Protein AF-0000000073371219 (afdb_homodimer)

Secondary structure (DSSP, 8-state):
--HHHHTGGGGHHHHHHHHHHHHHHHHHHHHHHTT----GGGHHHHHHHHHHSEEEHHHHHHHHT--HHHHHHHHHHHHHTTSEEEEE-SS-TTPEEEEE-HHHHHHHHHHHHHHHHHHHHHHHHH-SSS-HHHHHHHHHHHHHHS-HHHHHHHHHHHH--/--HHHHTGGGGHHHHHHHHHHHHHHHHHHHHHHTT----GGGHHHHHHHHHHSEEEHHHHHHHHT--HHHHHHHHHHHHHTTSEEEEE-SS-TTPEEEEE-HHHHHHHHHHHHHHHHHHHHHHHHH-SSS-HHHHHHHHHHHHHHS-HHHHHHHHHHHH--

Foldseek 3Di:
DDPLVVVPPVNVVVVVVVVVVVLQVVLQVLCVVLVHRDGPVLCLQLVVCVVVFKDWLVRSCVSSVHDSVSSVVSVVVCVVVVQKDWDADPVHRVTIMMGGDPNVVVSCVSCVVVVVVVVVVVQVVQPDPHRNVVVVVVVVVVCVVPNPVRVVVVVVVVVVD/DDPLVVVPPVNVVVVVVVVVVVLQVVLQVLCVVLVHRDGPVLCLQLVVCVVVFKDWLVRSCVSSVHDSVSSVVSVVVCVVVVQKDWDADPVHRVTIMMGGDPNVVVSCVSCVVVVVVVVVVVQVVQPDPRRNVVVVVVVVVVCVVPNPVRVVVVVVVVVVD

pLDDT: mean 96.27, std 4.39, range [74.5, 98.81]

Nearest PDB structures (foldseek):
  7el3-assembly1_B  TM=8.500E-01  e=3.605E-07  Acinetobacter baumannii
  6pco-assembly2_C  TM=7.239E-01  e=5.245E-07  Bordetella bronchiseptica
  7kfq-assembly1_A  TM=6.453E-01  e=2.808E-07  Variovorax paradoxus
  2nnn-assembly3_F  TM=7.352E-01  e=9.879E-06  Pseudomonas aeruginosa
  4zzl-assembly1_B  TM=7.101E-01  e=9.879E-06  Pseudomonas aeruginosa

Radius of gyration: 21.5 Å; Cα contacts (8 Å, |Δi|>4): 414; chains: 2; bounding box: 55×60×48 Å

Structure (mmCIF, N/CA/C/O backbone):
data_AF-0000000073371219-model_v1
#
loop_
_entity.id
_entity.type
_entity.pdbx_description
1 polymer 'Transcriptional regulator, MarR family'
#
loop_
_atom_site.group_PDB
_atom_site.id
_atom_site.type_symbol
_atom_site.label_atom_id
_atom_site.label_alt_id
_atom_site.label_comp_id
_atom_site.label_asym_id
_atom_site.label_entity_id
_atom_site.label_seq_id
_atom_site.pdbx_PDB_ins_code
_atom_site.Cartn_x
_atom_site.Cartn_y
_atom_site.Cartn_z
_atom_site.occupancy
_atom_site.B_iso_or_equiv
_atom_site.auth_seq_id
_atom_site.auth_comp_id
_atom_site.auth_asym_id
_atom_site.auth_atom_id
_atom_site.pdbx_PDB_model_num
ATOM 1 N N . MET A 1 1 ? 17.375 7.191 9.938 1 78.69 1 MET A N 1
ATOM 2 C CA . MET A 1 1 ? 15.93 7.047 9.727 1 78.69 1 MET A CA 1
ATOM 3 C C . MET A 1 1 ? 15.352 8.281 9.055 1 78.69 1 MET A C 1
ATOM 5 O O . MET A 1 1 ? 15.758 9.406 9.352 1 78.69 1 MET A O 1
ATOM 9 N N . ASN A 1 2 ? 14.547 8.039 8.102 1 89.94 2 ASN A N 1
ATOM 10 C CA . ASN A 1 2 ? 13.992 9.18 7.379 1 89.94 2 ASN A CA 1
ATOM 11 C C . ASN A 1 2 ? 12.742 9.719 8.078 1 89.94 2 ASN A C 1
ATOM 13 O O . ASN A 1 2 ? 12.297 9.164 9.078 1 89.94 2 ASN A O 1
ATOM 17 N N . ILE A 1 3 ? 12.258 10.82 7.68 1 93.62 3 ILE A N 1
ATOM 18 C CA . ILE A 1 3 ? 11.195 11.555 8.344 1 93.62 3 ILE A CA 1
ATOM 19 C C . ILE A 1 3 ? 9.945 10.68 8.438 1 93.62 3 ILE A C 1
ATOM 21 O O . ILE A 1 3 ? 9.219 10.734 9.43 1 93.62 3 ILE A O 1
ATOM 25 N N . ILE A 1 4 ? 9.648 9.922 7.453 1 95.31 4 ILE A N 1
ATOM 26 C CA . ILE A 1 4 ? 8.461 9.078 7.422 1 95.31 4 ILE A CA 1
ATOM 27 C C . ILE A 1 4 ? 8.594 7.957 8.453 1 95.31 4 ILE A C 1
ATOM 29 O O . ILE A 1 4 ? 7.645 7.66 9.18 1 95.31 4 ILE A O 1
ATOM 33 N N . ASP A 1 5 ? 9.75 7.402 8.539 1 93.62 5 ASP A N 1
ATOM 34 C CA . ASP A 1 5 ? 9.984 6.363 9.539 1 93.62 5 ASP A CA 1
ATOM 35 C C . ASP A 1 5 ? 9.891 6.93 10.953 1 93.62 5 ASP A C 1
ATOM 37 O O . ASP A 1 5 ? 9.43 6.25 11.875 1 93.62 5 ASP A O 1
ATOM 41 N N . GLU A 1 6 ? 10.227 8.18 11.102 1 94 6 GLU A N 1
ATOM 42 C CA . GLU A 1 6 ? 10.25 8.812 12.414 1 94 6 GLU A CA 1
ATOM 43 C C . GLU A 1 6 ? 8.875 9.328 12.805 1 94 6 GLU A C 1
ATOM 45 O O . GLU A 1 6 ? 8.617 9.617 13.977 1 94 6 GLU A O 1
ATOM 50 N N . SER A 1 7 ? 7.996 9.5 11.859 1 93.81 7 SER A N 1
ATOM 51 C CA . SER A 1 7 ? 6.691 10.109 12.086 1 93.81 7 SER A CA 1
ATOM 52 C C . SER A 1 7 ? 5.762 9.164 12.836 1 93.81 7 SER A C 1
ATOM 54 O O . SER A 1 7 ? 4.695 9.57 13.297 1 93.81 7 SER A O 1
ATOM 56 N N . GLY A 1 8 ? 6.184 7.883 12.898 1 95 8 GLY A N 1
ATOM 57 C CA . GLY A 1 8 ? 5.398 6.91 13.641 1 95 8 GLY A CA 1
ATOM 58 C C . GLY A 1 8 ? 4.062 6.602 13 1 95 8 GLY A C 1
ATOM 59 O O . GLY A 1 8 ? 3.98 6.414 11.781 1 95 8 GLY A O 1
ATOM 60 N N . ILE A 1 9 ? 3.008 6.527 13.836 1 98.19 9 ILE A N 1
ATOM 61 C CA . ILE A 1 9 ? 1.715 5.984 13.438 1 98.19 9 ILE A CA 1
ATOM 62 C C . ILE A 1 9 ? 1.062 6.906 12.414 1 98.19 9 ILE A C 1
ATOM 64 O O . ILE A 1 9 ? 0.233 6.465 11.609 1 98.19 9 ILE A O 1
ATOM 68 N N . LEU A 1 10 ? 1.473 8.18 12.406 1 97.44 10 LEU A N 1
ATOM 69 C CA . LEU A 1 10 ? 0.861 9.156 11.508 1 97.44 10 LEU A CA 1
ATOM 70 C C . LEU A 1 10 ? 1.172 8.828 10.055 1 97.44 10 LEU A C 1
ATOM 72 O O . LEU A 1 10 ? 0.396 9.164 9.156 1 97.44 10 LEU A O 1
ATOM 76 N N . ALA A 1 11 ? 2.326 8.148 9.812 1 97.75 11 ALA A N 1
ATOM 77 C CA . ALA A 1 11 ? 2.75 7.84 8.453 1 97.75 11 ALA A CA 1
ATOM 78 C C . ALA A 1 11 ? 2.471 6.383 8.102 1 97.75 11 ALA A C 1
ATOM 80 O O . ALA A 1 11 ? 3.055 5.84 7.16 1 97.75 11 ALA A O 1
ATOM 81 N N . ILE A 1 12 ? 1.557 5.734 8.805 1 98.44 12 ILE A N 1
ATOM 82 C CA . ILE A 1 12 ? 1.367 4.293 8.672 1 98.44 12 ILE A CA 1
ATOM 83 C C . ILE A 1 12 ? 0.889 3.963 7.258 1 98.44 12 ILE A C 1
ATOM 85 O O . ILE A 1 12 ? 1.302 2.957 6.676 1 98.44 12 ILE A O 1
ATOM 89 N N . SER A 1 13 ? -0.002 4.762 6.707 1 98.31 13 SER A N 1
ATOM 90 C CA . SER A 1 13 ? -0.488 4.48 5.359 1 98.31 13 SER A CA 1
ATOM 91 C C . SER A 1 13 ? 0.644 4.543 4.34 1 98.31 13 SER A C 1
ATOM 93 O O . SER A 1 13 ? 0.722 3.709 3.438 1 98.31 13 SER A O 1
ATOM 95 N N . THR A 1 14 ? 1.545 5.543 4.469 1 97.75 14 THR A N 1
ATOM 96 C CA . THR A 1 14 ? 2.709 5.688 3.6 1 97.75 14 THR A CA 1
ATOM 97 C C . THR A 1 14 ? 3.639 4.484 3.74 1 97.75 14 THR A C 1
ATOM 99 O O . THR A 1 14 ? 4.141 3.961 2.742 1 97.75 14 THR A O 1
ATOM 102 N N . ARG A 1 15 ? 3.832 4.055 4.926 1 97.94 15 ARG A N 1
ATOM 103 C CA . ARG A 1 15 ? 4.734 2.938 5.191 1 97.94 15 ARG A CA 1
ATOM 104 C C . ARG A 1 15 ? 4.156 1.631 4.656 1 97.94 15 ARG A C 1
ATOM 106 O O . ARG A 1 15 ? 4.895 0.786 4.141 1 97.94 15 ARG A O 1
ATOM 113 N N . LEU A 1 16 ? 2.85 1.434 4.824 1 98.62 16 LEU A N 1
ATOM 114 C CA . LEU A 1 16 ? 2.186 0.274 4.238 1 98.62 16 LEU A CA 1
ATOM 115 C C . LEU A 1 16 ? 2.365 0.254 2.723 1 98.62 16 LEU A C 1
ATOM 117 O O . LEU A 1 16 ? 2.686 -0.788 2.145 1 98.62 16 LEU A O 1
ATOM 121 N N . GLN A 1 17 ? 2.203 1.389 2.1 1 97.69 17 GLN A N 1
ATOM 122 C CA . GLN A 1 17 ? 2.33 1.502 0.649 1 97.69 17 GLN A CA 1
ATOM 123 C C . GLN A 1 17 ? 3.76 1.217 0.199 1 97.69 17 GLN A C 1
ATOM 125 O O . GLN A 1 17 ? 3.977 0.492 -0.775 1 97.69 17 GLN A O 1
ATOM 130 N N . ARG A 1 18 ? 4.727 1.803 0.858 1 97.06 18 ARG A N 1
ATOM 131 C CA . ARG A 1 18 ? 6.133 1.6 0.527 1 97.06 18 ARG A CA 1
ATOM 132 C C . ARG A 1 18 ? 6.512 0.125 0.627 1 97.06 18 ARG A C 1
ATOM 134 O O . ARG A 1 18 ? 7.195 -0.406 -0.251 1 97.06 18 ARG A O 1
ATOM 141 N N . LEU A 1 19 ? 6.055 -0.464 1.708 1 98.25 19 LEU A N 1
ATOM 142 C CA . LEU A 1 19 ? 6.375 -1.87 1.933 1 98.25 19 LEU A CA 1
ATOM 143 C C . LEU A 1 19 ? 5.738 -2.748 0.86 1 98.25 19 LEU A C 1
ATOM 145 O O . LEU A 1 19 ? 6.387 -3.652 0.327 1 98.25 19 LEU A O 1
ATOM 149 N N . SER A 1 20 ? 4.477 -2.521 0.568 1 98.44 20 SER A N 1
ATOM 150 C CA . SER A 1 20 ? 3.787 -3.256 -0.489 1 98.44 20 SER A CA 1
ATOM 151 C C . SER A 1 20 ? 4.535 -3.146 -1.814 1 98.44 20 SER A C 1
ATOM 153 O O . SER A 1 20 ? 4.754 -4.148 -2.494 1 98.44 20 SER A O 1
ATOM 155 N N . GLU A 1 21 ? 4.965 -1.957 -2.168 1 97.06 21 GLU A N 1
ATOM 156 C CA . GLU A 1 21 ? 5.629 -1.698 -3.443 1 97.06 21 GLU A CA 1
ATOM 157 C C . GLU A 1 21 ? 6.996 -2.369 -3.502 1 97.06 21 GLU A C 1
ATOM 159 O O . GLU A 1 21 ? 7.395 -2.893 -4.543 1 97.06 21 GLU A O 1
ATOM 164 N N . GLN A 1 22 ? 7.699 -2.285 -2.434 1 97.5 22 GLN A N 1
ATOM 165 C CA . GLN A 1 22 ? 9.008 -2.938 -2.385 1 97.5 22 GLN A CA 1
ATOM 166 C C . GLN A 1 22 ? 8.875 -4.445 -2.58 1 97.5 22 GLN A C 1
ATOM 168 O O . GLN A 1 22 ? 9.648 -5.051 -3.322 1 97.5 22 GLN A O 1
ATOM 173 N N . LEU A 1 23 ? 7.926 -5.062 -1.901 1 98.56 23 LEU A N 1
ATOM 174 C CA . LEU A 1 23 ? 7.695 -6.496 -2.045 1 98.56 23 LEU A CA 1
ATOM 175 C C . LEU A 1 23 ? 7.301 -6.844 -3.477 1 98.56 23 LEU A C 1
ATOM 177 O O . LEU A 1 23 ? 7.742 -7.863 -4.016 1 98.56 23 LEU A O 1
ATOM 181 N N . ARG A 1 24 ? 6.5 -5.996 -4.09 1 98 24 ARG A N 1
ATOM 182 C CA . ARG A 1 24 ? 6.066 -6.238 -5.465 1 98 24 ARG A CA 1
ATOM 183 C C . ARG A 1 24 ? 7.242 -6.141 -6.434 1 98 24 ARG A C 1
ATOM 185 O O . ARG A 1 24 ? 7.328 -6.91 -7.391 1 98 24 ARG A O 1
ATOM 192 N N . LYS A 1 25 ? 8.047 -5.148 -6.227 1 97.81 25 LYS A N 1
ATOM 193 C CA . LYS A 1 25 ? 9.227 -4.988 -7.074 1 97.81 25 LYS A CA 1
ATOM 194 C C . LYS A 1 25 ? 10.141 -6.203 -6.973 1 97.81 25 LYS A C 1
ATOM 196 O O . LYS A 1 25 ? 10.586 -6.734 -7.992 1 97.81 25 LYS A O 1
ATOM 201 N N . ASP A 1 26 ? 10.453 -6.613 -5.789 1 98.62 26 ASP A N 1
ATOM 202 C CA . ASP A 1 26 ? 11.289 -7.789 -5.57 1 98.62 26 ASP A CA 1
ATOM 203 C C . ASP A 1 26 ? 10.625 -9.047 -6.145 1 98.62 26 ASP A C 1
ATOM 205 O O . ASP A 1 26 ? 11.305 -9.898 -6.723 1 98.62 26 ASP A O 1
ATOM 209 N N . GLY A 1 27 ? 9.305 -9.18 -5.91 1 98.5 27 GLY A N 1
ATOM 210 C CA . GLY A 1 27 ? 8.57 -10.305 -6.477 1 98.5 27 GLY A CA 1
ATOM 211 C C . GLY A 1 27 ? 8.688 -10.391 -7.988 1 98.5 27 GLY A C 1
ATOM 212 O O . GLY A 1 27 ? 8.867 -11.477 -8.539 1 98.5 27 GLY A O 1
ATOM 213 N N . ALA A 1 28 ? 8.586 -9.266 -8.648 1 98.44 28 ALA A N 1
ATOM 214 C CA . ALA A 1 28 ? 8.719 -9.227 -10.102 1 98.44 28 ALA A CA 1
ATOM 215 C C . ALA A 1 28 ? 10.078 -9.742 -10.547 1 98.44 28 ALA A C 1
ATOM 217 O O . ALA A 1 28 ? 10.18 -10.516 -11.5 1 98.44 28 ALA A O 1
ATOM 218 N N . LEU A 1 29 ? 11.086 -9.312 -9.859 1 98.56 29 LEU A N 1
ATOM 219 C CA . LEU A 1 29 ? 12.445 -9.75 -10.18 1 98.56 29 LEU A CA 1
ATOM 220 C C . LEU A 1 29 ? 12.609 -11.242 -9.922 1 98.56 29 LEU A C 1
ATOM 222 O O . LEU A 1 29 ? 13.289 -11.938 -10.672 1 98.56 29 LEU A O 1
ATOM 226 N N . PHE A 1 30 ? 11.977 -11.703 -8.906 1 98.75 30 PHE A N 1
ATOM 227 C CA . PHE A 1 30 ? 12.086 -13.125 -8.594 1 98.75 30 PHE A CA 1
ATOM 228 C C . PHE A 1 30 ? 11.398 -13.969 -9.656 1 98.75 30 PHE A C 1
ATOM 230 O O . PHE A 1 30 ? 11.914 -15.023 -10.047 1 98.75 30 PHE A O 1
ATOM 237 N N . TYR A 1 31 ? 10.188 -13.547 -10.117 1 98.44 31 TYR A N 1
ATOM 238 C CA . TYR A 1 31 ? 9.531 -14.234 -11.227 1 98.44 31 TYR A CA 1
ATOM 239 C C . TYR A 1 31 ? 10.445 -14.305 -12.445 1 98.44 31 TYR A C 1
ATOM 241 O O . TYR A 1 31 ? 10.539 -15.344 -13.094 1 98.44 31 TYR A O 1
ATOM 249 N N . LYS A 1 32 ? 11.133 -13.258 -12.727 1 97.81 32 LYS A N 1
ATOM 250 C CA . LYS A 1 32 ? 12.031 -13.188 -13.875 1 97.81 32 LYS A CA 1
ATOM 251 C C . LYS A 1 32 ? 13.172 -14.203 -13.742 1 97.81 32 LYS A C 1
ATOM 253 O O . LYS A 1 32 ? 13.641 -14.742 -14.742 1 97.81 32 LYS A O 1
ATOM 258 N N . SER A 1 33 ? 13.586 -14.445 -12.547 1 97.62 33 SER A N 1
ATOM 259 C CA . SER A 1 33 ? 14.664 -15.406 -12.312 1 97.62 33 SER A CA 1
ATOM 260 C C . SER A 1 33 ? 14.242 -16.812 -12.719 1 97.62 33 SER A C 1
ATOM 262 O O . SER A 1 33 ? 15.094 -17.688 -12.906 1 97.62 33 SER A O 1
ATOM 264 N N . TYR A 1 34 ? 12.984 -17.094 -12.852 1 97.12 34 TYR A N 1
ATOM 265 C CA . TYR A 1 34 ? 12.453 -18.359 -13.344 1 97.12 34 TYR A CA 1
ATOM 266 C C . TYR A 1 34 ? 12.117 -18.281 -14.828 1 97.12 34 TYR A C 1
ATOM 268 O O . TYR A 1 34 ? 11.516 -19.203 -15.383 1 97.12 34 TYR A O 1
ATOM 276 N N . GLY A 1 35 ? 12.414 -17.125 -15.422 1 97.12 35 GLY A N 1
ATOM 277 C CA . GLY A 1 35 ? 12.086 -16.906 -16.828 1 97.12 35 GLY A CA 1
ATOM 278 C C . GLY A 1 35 ? 10.625 -16.594 -17.062 1 97.12 35 GLY A C 1
ATOM 279 O O . GLY A 1 35 ? 10.109 -16.766 -18.172 1 97.12 35 GLY A O 1
ATOM 280 N N . ILE A 1 36 ? 9.914 -16.172 -16 1 97.38 36 ILE A N 1
ATOM 281 C CA . ILE A 1 36 ? 8.492 -15.867 -16.094 1 97.38 36 ILE A CA 1
ATOM 282 C C . ILE A 1 36 ? 8.281 -14.359 -16.109 1 97.38 36 ILE A C 1
ATOM 284 O O . ILE A 1 36 ? 8.734 -13.656 -15.211 1 97.38 36 ILE A O 1
ATOM 288 N N . ASP A 1 37 ? 7.645 -13.945 -17.141 1 94.56 37 ASP A N 1
ATOM 289 C CA . ASP A 1 37 ? 7.277 -12.531 -17.219 1 94.56 37 ASP A CA 1
ATOM 290 C C . ASP A 1 37 ? 5.918 -12.281 -16.578 1 94.56 37 ASP A C 1
ATOM 292 O O . ASP A 1 37 ? 4.891 -12.281 -17.266 1 94.56 37 ASP A O 1
ATOM 296 N N . PHE A 1 38 ? 5.922 -12.062 -15.328 1 97.25 38 PHE A N 1
ATOM 297 C CA . PHE A 1 38 ? 4.711 -11.891 -14.531 1 97.25 38 PHE A CA 1
ATOM 298 C C . PHE A 1 38 ? 4.77 -10.609 -13.711 1 97.25 38 PHE A C 1
ATOM 300 O O . PHE A 1 38 ? 5.785 -10.32 -13.07 1 97.25 38 PHE A O 1
ATOM 307 N N . GLU A 1 39 ? 3.713 -9.844 -13.781 1 97.31 39 GLU A N 1
ATOM 308 C CA . GLU A 1 39 ? 3.592 -8.664 -12.93 1 97.31 39 GLU A CA 1
ATOM 309 C C . GLU A 1 39 ? 2.822 -8.992 -11.648 1 97.31 39 GLU A C 1
ATOM 311 O O . GLU A 1 39 ? 1.688 -9.469 -11.711 1 97.31 39 GLU A O 1
ATOM 316 N N . PRO A 1 40 ? 3.404 -8.602 -10.562 1 97.88 40 PRO A N 1
ATOM 317 C CA . PRO A 1 40 ? 2.752 -8.914 -9.289 1 97.88 40 PRO A CA 1
ATOM 318 C C . PRO A 1 40 ? 1.352 -8.32 -9.18 1 97.88 40 PRO A C 1
ATOM 320 O O . PRO A 1 40 ? 0.486 -8.883 -8.5 1 97.88 40 PRO A O 1
ATOM 323 N N . LYS A 1 41 ? 1.055 -7.207 -9.844 1 97.06 41 LYS A N 1
ATOM 324 C CA . LYS A 1 41 ? -0.275 -6.605 -9.812 1 97.06 41 LYS A CA 1
ATOM 325 C C . LYS A 1 41 ? -1.317 -7.543 -10.414 1 97.06 41 LYS A C 1
ATOM 327 O O . LYS A 1 41 ? -2.518 -7.375 -10.188 1 97.06 41 LYS A O 1
ATOM 332 N N . TRP A 1 42 ? -0.918 -8.523 -11.234 1 97.88 42 TRP A N 1
ATOM 333 C CA . TRP A 1 42 ? -1.829 -9.477 -11.867 1 97.88 42 TRP A CA 1
ATOM 334 C C . TRP A 1 42 ? -2.252 -10.562 -10.891 1 97.88 42 TRP A C 1
ATOM 336 O O . TRP A 1 42 ? -3.279 -11.219 -11.086 1 97.88 42 TRP A O 1
ATOM 346 N N . PHE A 1 43 ? -1.489 -10.75 -9.828 1 98.12 43 PHE A N 1
ATOM 347 C CA . PHE A 1 43 ? -1.611 -11.875 -8.898 1 98.12 43 PHE A CA 1
ATOM 348 C C . PHE A 1 43 ? -3.031 -11.969 -8.352 1 98.12 43 PHE A C 1
ATOM 350 O O . PHE A 1 43 ? -3.646 -13.039 -8.406 1 98.12 43 PHE A O 1
ATOM 357 N N . PRO A 1 44 ? -3.572 -10.883 -7.855 1 98 44 PRO A N 1
ATOM 358 C CA . PRO A 1 44 ? -4.879 -11.047 -7.211 1 98 44 PRO A CA 1
ATOM 359 C C . PRO A 1 44 ? -5.938 -11.617 -8.156 1 98 44 PRO A C 1
ATOM 361 O O . PRO A 1 44 ? -6.734 -12.461 -7.75 1 98 44 PRO A O 1
ATOM 364 N N . VAL A 1 45 ? -5.938 -11.211 -9.375 1 98.12 45 VAL A N 1
ATOM 365 C CA . VAL A 1 45 ? -6.953 -11.664 -10.32 1 98.12 45 VAL A CA 1
ATOM 366 C C . VAL A 1 45 ? -6.645 -13.094 -10.758 1 98.12 45 VAL A C 1
ATOM 368 O O . VAL A 1 45 ? -7.52 -13.961 -10.734 1 98.12 45 VAL A O 1
ATOM 371 N N . ILE A 1 46 ? -5.387 -13.344 -11.117 1 98.12 46 ILE A N 1
ATOM 372 C CA . ILE A 1 46 ? -4.973 -14.648 -11.625 1 98.12 46 ILE A CA 1
ATOM 373 C C . ILE A 1 46 ? -5.176 -15.711 -10.555 1 98.12 46 ILE A C 1
ATOM 375 O O . ILE A 1 46 ? -5.738 -16.781 -10.828 1 98.12 46 ILE A O 1
ATOM 379 N N . TYR A 1 47 ? -4.758 -15.414 -9.359 1 98.06 47 TYR A N 1
ATOM 380 C CA . TYR A 1 47 ? -4.883 -16.344 -8.234 1 98.06 47 TYR A CA 1
ATOM 381 C C . TYR A 1 47 ? -6.348 -16.609 -7.922 1 98.06 47 TYR A C 1
ATOM 383 O O . TYR A 1 47 ? -6.727 -17.75 -7.645 1 98.06 47 TYR A O 1
ATOM 391 N N . THR A 1 48 ? -7.172 -15.578 -7.961 1 98.19 48 THR A N 1
ATOM 392 C CA . THR A 1 48 ? -8.594 -15.703 -7.676 1 98.19 48 THR A CA 1
ATOM 393 C C . THR A 1 48 ? -9.281 -16.594 -8.711 1 98.19 48 THR A C 1
ATOM 395 O O . THR A 1 48 ? -10.023 -17.5 -8.359 1 98.19 48 THR A O 1
ATOM 398 N N . LEU A 1 49 ? -8.984 -16.391 -9.953 1 98.06 49 LEU A N 1
ATOM 399 C CA . LEU A 1 49 ? -9.617 -17.141 -11.031 1 98.06 49 LEU A CA 1
ATOM 400 C C . LEU A 1 49 ? -9.125 -18.594 -11.031 1 98.06 49 LEU A C 1
ATOM 402 O O . LEU A 1 49 ? -9.859 -19.5 -11.422 1 98.06 49 LEU A O 1
ATOM 406 N N . TYR A 1 50 ? -7.871 -18.734 -10.586 1 97.5 50 TYR A N 1
ATOM 407 C CA . TYR A 1 50 ? -7.348 -20.094 -10.438 1 97.5 50 TYR A CA 1
ATOM 408 C C . TYR A 1 50 ? -8.164 -20.875 -9.422 1 97.5 50 TYR A C 1
ATOM 410 O O . TYR A 1 50 ? -8.438 -22.062 -9.625 1 97.5 50 TYR A O 1
ATOM 418 N N . HIS A 1 51 ? -8.68 -20.25 -8.414 1 96.56 51 HIS A N 1
ATOM 419 C CA . HIS A 1 51 ? -9.367 -20.922 -7.328 1 96.56 51 HIS A CA 1
ATOM 420 C C . HIS A 1 51 ? -10.875 -20.938 -7.543 1 96.56 51 HIS A C 1
ATOM 422 O O . HIS A 1 51 ? -11.57 -21.844 -7.082 1 96.56 51 HIS A O 1
ATOM 428 N N . LYS A 1 52 ? -11.461 -19.938 -8.273 1 95.69 52 LYS A N 1
ATOM 429 C CA . LYS A 1 52 ? -12.906 -19.812 -8.383 1 95.69 52 LYS A CA 1
ATOM 430 C C . LYS A 1 52 ? -13.375 -20.047 -9.812 1 95.69 52 LYS A C 1
ATOM 432 O O . LYS A 1 52 ? -14.578 -20.125 -10.078 1 95.69 52 LYS A O 1
ATOM 437 N N . GLU A 1 53 ? -12.508 -20.25 -10.789 1 93.56 53 GLU A N 1
ATOM 438 C CA . GLU A 1 53 ? -12.68 -20.703 -12.172 1 93.56 53 GLU A CA 1
ATOM 439 C C . GLU A 1 53 ? -13.336 -19.625 -13.023 1 93.56 53 GLU A C 1
ATOM 441 O O . GLU A 1 53 ? -12.727 -19.109 -13.961 1 93.56 53 GLU A O 1
ATOM 446 N N . THR A 1 54 ? -14.688 -19.328 -12.695 1 96.56 54 THR A N 1
ATOM 447 C CA . THR A 1 54 ? -15.406 -18.328 -13.484 1 96.56 54 THR A CA 1
ATOM 448 C C . THR A 1 54 ? -16.109 -17.328 -12.57 1 96.56 54 THR A C 1
ATOM 450 O O . THR A 1 54 ? -16.859 -17.734 -11.664 1 96.56 54 THR A O 1
ATOM 453 N N . LEU A 1 55 ? -15.828 -16.062 -12.805 1 97.25 55 LEU A N 1
ATOM 454 C CA . LEU A 1 55 ? -16.438 -15 -12.008 1 97.25 55 LEU A CA 1
ATOM 455 C C . LEU A 1 55 ? -16.828 -13.812 -12.883 1 97.25 55 LEU A C 1
ATOM 457 O O . LEU A 1 55 ? -16.219 -13.57 -13.922 1 97.25 55 LEU A O 1
ATOM 461 N N . SER A 1 56 ? -17.859 -13.094 -12.453 1 96.62 56 SER A N 1
ATOM 462 C CA . SER A 1 56 ? -18.172 -11.805 -13.062 1 96.62 56 SER A CA 1
ATOM 463 C C . SER A 1 56 ? -17.172 -10.734 -12.609 1 96.62 56 SER A C 1
ATOM 465 O O . SER A 1 56 ? -16.406 -10.945 -11.664 1 96.62 56 SER A O 1
ATOM 467 N N . VAL A 1 57 ? -17.219 -9.609 -13.336 1 96.5 57 VAL A N 1
ATOM 468 C CA . VAL A 1 57 ? -16.344 -8.5 -12.984 1 96.5 57 VAL A CA 1
ATOM 469 C C . VAL A 1 57 ? -16.609 -8.055 -11.555 1 96.5 57 VAL A C 1
ATOM 471 O O . VAL A 1 57 ? -15.688 -7.836 -10.773 1 96.5 57 VAL A O 1
ATOM 474 N N . VAL A 1 58 ? -17.875 -7.988 -11.234 1 95.81 58 VAL A N 1
ATOM 475 C CA . VAL A 1 58 ? -18.281 -7.551 -9.906 1 95.81 58 VAL A CA 1
ATOM 476 C C . VAL A 1 58 ? -17.812 -8.555 -8.859 1 95.81 58 VAL A C 1
ATOM 478 O O . VAL A 1 58 ? -17.312 -8.172 -7.801 1 95.81 58 VAL A O 1
ATOM 481 N N . GLU A 1 59 ? -17.906 -9.797 -9.141 1 96.88 59 GLU A N 1
ATOM 482 C CA . GLU A 1 59 ? -17.469 -10.844 -8.227 1 96.88 59 GLU A CA 1
ATOM 483 C C . GLU A 1 59 ? -15.953 -10.812 -8.047 1 96.88 59 GLU A C 1
ATOM 485 O O . GLU A 1 59 ? -15.453 -11.016 -6.938 1 96.88 59 GLU A O 1
ATOM 490 N N . ILE A 1 60 ? -15.211 -10.609 -9.117 1 98.06 60 ILE A N 1
ATOM 491 C CA . ILE A 1 60 ? -13.758 -10.516 -9.031 1 98.06 60 ILE A CA 1
ATOM 492 C C . ILE A 1 60 ? -13.375 -9.336 -8.141 1 98.06 60 ILE A C 1
ATOM 494 O O . ILE A 1 60 ? -12.555 -9.477 -7.23 1 98.06 60 ILE A O 1
ATOM 498 N N . ALA A 1 61 ? -13.984 -8.18 -8.414 1 97.5 61 ALA A N 1
ATOM 499 C CA . ALA A 1 61 ? -13.695 -6.988 -7.613 1 97.5 61 ALA A CA 1
ATOM 500 C C . ALA A 1 61 ? -13.906 -7.262 -6.129 1 97.5 61 ALA A C 1
ATOM 502 O O . ALA A 1 61 ? -13.086 -6.879 -5.297 1 97.5 61 ALA A O 1
ATOM 503 N N . ASN A 1 62 ? -14.992 -7.988 -5.781 1 96.38 62 ASN A N 1
ATOM 504 C CA . ASN A 1 62 ? -15.305 -8.336 -4.398 1 96.38 62 ASN A CA 1
ATOM 505 C C . ASN A 1 62 ? -14.289 -9.32 -3.822 1 96.38 62 ASN A C 1
ATOM 507 O O . ASN A 1 62 ? -13.891 -9.203 -2.662 1 96.38 62 ASN A O 1
ATOM 511 N N . GLU A 1 63 ? -13.867 -10.234 -4.633 1 96.62 63 GLU A N 1
ATOM 512 C CA . GLU A 1 63 ? -12.945 -11.273 -4.18 1 96.62 63 GLU A CA 1
ATOM 513 C C . GLU A 1 63 ? -11.555 -10.695 -3.914 1 96.62 63 GLU A C 1
ATOM 515 O O . GLU A 1 63 ? -10.844 -11.172 -3.025 1 96.62 63 GLU A O 1
ATOM 520 N N . ILE A 1 64 ? -11.148 -9.703 -4.676 1 97.25 64 ILE A N 1
ATOM 521 C CA . ILE A 1 64 ? -9.773 -9.234 -4.539 1 97.25 64 ILE A CA 1
ATOM 522 C C . ILE A 1 64 ? -9.742 -7.957 -3.705 1 97.25 64 ILE A C 1
ATOM 524 O O . ILE A 1 64 ? -8.672 -7.52 -3.268 1 97.25 64 ILE A O 1
ATOM 528 N N . GLY A 1 65 ? -10.852 -7.289 -3.516 1 95.5 65 GLY A N 1
ATOM 529 C CA . GLY A 1 65 ? -10.945 -6.102 -2.678 1 95.5 65 GLY A CA 1
ATOM 530 C C . GLY A 1 65 ? -10.547 -4.828 -3.395 1 95.5 65 GLY A C 1
ATOM 531 O O . GLY A 1 65 ? -9.984 -3.918 -2.785 1 95.5 65 GLY A O 1
ATOM 532 N N . TYR A 1 66 ? -10.648 -4.758 -4.688 1 96.38 66 TYR A N 1
ATOM 533 C CA . TYR A 1 66 ? -10.359 -3.562 -5.477 1 96.38 66 TYR A CA 1
ATOM 534 C C . TYR A 1 66 ? -11.648 -2.869 -5.902 1 96.38 66 TYR A C 1
ATOM 536 O O . TYR A 1 66 ? -12.727 -3.467 -5.863 1 96.38 66 TYR A O 1
ATOM 544 N N . THR A 1 67 ? -11.57 -1.624 -6.223 1 95.12 67 THR A N 1
ATOM 545 C CA . THR A 1 67 ? -12.703 -0.919 -6.812 1 95.12 67 THR A CA 1
ATOM 546 C C . THR A 1 67 ? -13.008 -1.458 -8.211 1 95.12 67 THR A C 1
ATOM 548 O O . THR A 1 67 ? -12.148 -2.074 -8.844 1 95.12 67 THR A O 1
ATOM 551 N N . HIS A 1 68 ? -14.195 -1.158 -8.617 1 96 68 HIS A N 1
ATOM 552 C CA . HIS A 1 68 ? -14.625 -1.619 -9.938 1 96 68 HIS A CA 1
ATOM 553 C C . HIS A 1 68 ? -13.75 -1.043 -11.039 1 96 68 HIS A C 1
ATOM 555 O O . HIS A 1 68 ? -13.258 -1.782 -11.891 1 96 68 HIS A O 1
ATOM 561 N N . PRO A 1 69 ? -13.445 0.254 -11.055 1 95.94 69 PRO A N 1
ATOM 562 C CA . PRO A 1 69 ? -12.586 0.802 -12.109 1 95.94 69 PRO A CA 1
ATOM 563 C C . PRO A 1 69 ? -11.188 0.187 -12.109 1 95.94 69 PRO A C 1
ATOM 565 O O . PRO A 1 69 ? -10.641 -0.114 -13.172 1 95.94 69 PRO A O 1
ATOM 568 N N . SER A 1 70 ? -10.586 -0 -10.891 1 95.75 70 SER A N 1
ATOM 569 C CA . SER A 1 70 ? -9.266 -0.618 -10.789 1 95.75 70 SER A CA 1
ATOM 570 C C . SER A 1 70 ? -9.289 -2.051 -11.312 1 95.75 70 SER A C 1
ATOM 572 O O . SER A 1 70 ? -8.344 -2.488 -11.977 1 95.75 70 SER A O 1
ATOM 574 N N . THR A 1 71 ? -10.344 -2.73 -11.016 1 97.81 71 THR A N 1
ATOM 575 C CA . THR A 1 71 ? -10.492 -4.109 -11.461 1 97.81 71 THR A CA 1
ATOM 576 C C . THR A 1 71 ? -10.617 -4.176 -12.984 1 97.81 71 THR A C 1
ATOM 578 O O . THR A 1 71 ? -9.969 -5.004 -13.633 1 97.81 71 THR A O 1
ATOM 581 N N . ILE A 1 72 ? -11.352 -3.289 -13.547 1 97.12 72 ILE A N 1
ATOM 582 C CA . ILE A 1 72 ? -11.57 -3.236 -14.992 1 97.12 72 ILE A CA 1
ATOM 583 C C . ILE A 1 72 ? -10.234 -3.006 -15.703 1 97.12 72 ILE A C 1
ATOM 585 O O . ILE A 1 72 ? -9.93 -3.68 -16.688 1 97.12 72 ILE A O 1
ATOM 589 N N . SER A 1 73 ? -9.484 -2.084 -15.141 1 97.25 73 SER A N 1
ATOM 590 C CA . SER A 1 73 ? -8.188 -1.783 -15.734 1 97.25 73 SER A CA 1
ATOM 591 C C . SER A 1 73 ? -7.27 -3.004 -15.711 1 97.25 73 SER A C 1
ATOM 593 O O . SER A 1 73 ? -6.574 -3.283 -16.688 1 97.25 73 SER A O 1
ATOM 595 N N . LEU A 1 74 ? -7.262 -3.697 -14.68 1 97.88 74 LEU A N 1
ATOM 596 C CA . LEU A 1 74 ? -6.434 -4.891 -14.539 1 97.88 74 LEU A CA 1
ATOM 597 C C . LEU A 1 74 ? -6.898 -5.988 -15.484 1 97.88 74 LEU A C 1
ATOM 599 O O . LEU A 1 74 ? -6.074 -6.676 -16.094 1 97.88 74 LEU A O 1
ATOM 603 N N . LEU A 1 75 ? -8.203 -6.168 -15.609 1 98.44 75 LEU A N 1
ATOM 604 C CA . LEU A 1 75 ? -8.758 -7.188 -16.5 1 98.44 75 LEU A CA 1
ATOM 605 C C . LEU A 1 75 ? -8.414 -6.891 -17.953 1 98.44 75 LEU A C 1
ATOM 607 O O . LEU A 1 75 ? -8.094 -7.801 -18.719 1 98.44 75 LEU A O 1
ATOM 611 N N . LYS A 1 76 ? -8.5 -5.652 -18.328 1 98 76 LYS A N 1
ATOM 612 C CA . LYS A 1 76 ? -8.117 -5.258 -19.672 1 98 76 LYS A CA 1
ATOM 613 C C . LYS A 1 76 ? -6.664 -5.613 -19.969 1 98 76 LYS A C 1
ATOM 615 O O . LYS A 1 76 ? -6.348 -6.109 -21.047 1 98 76 LYS A O 1
ATOM 620 N N . GLU A 1 77 ? -5.844 -5.371 -19.016 1 98.06 77 GLU A N 1
ATOM 621 C CA . GLU A 1 77 ? -4.426 -5.691 -19.156 1 98.06 77 GLU A CA 1
ATOM 622 C C . GLU A 1 77 ? -4.215 -7.195 -19.297 1 98.06 77 GLU A C 1
ATOM 624 O O . GLU A 1 77 ? -3.449 -7.641 -20.156 1 98.06 77 GLU A O 1
ATOM 629 N N . LEU A 1 78 ? -4.871 -7.98 -18.5 1 98.62 78 LEU A N 1
ATOM 630 C CA . LEU A 1 78 ? -4.738 -9.43 -18.516 1 98.62 78 LEU A CA 1
ATOM 631 C C . LEU A 1 78 ? -5.301 -10.008 -19.812 1 98.62 78 LEU A C 1
ATOM 633 O O . LEU A 1 78 ? -4.789 -11.008 -20.328 1 98.62 78 LEU A O 1
ATOM 637 N N . GLU A 1 79 ? -6.367 -9.422 -20.328 1 98.38 79 GLU A N 1
ATOM 638 C CA . GLU A 1 79 ? -6.91 -9.812 -21.625 1 98.38 79 GLU A CA 1
ATOM 639 C C . GLU A 1 79 ? -5.918 -9.539 -22.75 1 98.38 79 GLU A C 1
ATOM 641 O O . GLU A 1 79 ? -5.746 -10.359 -23.641 1 98.38 79 GLU A O 1
ATOM 646 N N . LYS A 1 80 ? -5.348 -8.375 -22.672 1 98.12 80 LYS A N 1
ATOM 647 C CA . LYS A 1 80 ? -4.332 -8.016 -23.656 1 98.12 80 LYS A CA 1
ATOM 648 C C . LYS A 1 80 ? -3.18 -9.016 -23.641 1 98.12 80 LYS A C 1
ATOM 650 O O . LYS A 1 80 ? -2.609 -9.328 -24.688 1 98.12 80 LYS A O 1
ATOM 655 N N . GLN A 1 81 ? -2.854 -9.594 -22.469 1 97.94 81 GLN A N 1
ATOM 656 C CA . GLN A 1 81 ? -1.796 -10.586 -22.312 1 97.94 81 GLN A CA 1
ATOM 657 C C . GLN A 1 81 ? -2.295 -11.977 -22.672 1 97.94 81 GLN A C 1
ATOM 659 O O . GLN A 1 81 ? -1.534 -12.953 -22.625 1 97.94 81 GLN A O 1
ATOM 664 N N . LYS A 1 82 ? -3.578 -12.086 -22.984 1 98.5 82 LYS A N 1
ATOM 665 C CA . LYS A 1 82 ? -4.23 -13.328 -23.375 1 98.5 82 LYS A CA 1
ATOM 666 C C . LYS A 1 82 ? -4.211 -14.344 -22.234 1 98.5 82 LYS A C 1
ATOM 668 O O . LYS A 1 82 ? -4.145 -15.555 -22.484 1 98.5 82 LYS A O 1
ATOM 673 N N . LEU A 1 83 ? -4.188 -13.867 -20.984 1 98.62 83 LEU A N 1
ATOM 674 C CA . LEU A 1 83 ? -4.172 -14.742 -19.812 1 98.62 83 LEU A CA 1
ATOM 675 C C . LEU A 1 83 ? -5.59 -15.055 -19.359 1 98.62 83 LEU A C 1
ATOM 677 O O . LEU A 1 83 ? -5.82 -16.062 -18.688 1 98.62 83 LEU A O 1
ATOM 681 N N . ILE A 1 84 ? -6.512 -14.148 -19.703 1 98.75 84 ILE A N 1
ATOM 682 C CA . ILE A 1 84 ? -7.918 -14.359 -19.375 1 98.75 84 ILE A CA 1
ATOM 683 C C . ILE A 1 84 ? -8.781 -14.086 -20.594 1 98.75 84 ILE A C 1
ATOM 685 O O . ILE A 1 84 ? -8.32 -13.5 -21.578 1 98.75 84 ILE A O 1
ATOM 689 N N . ARG A 1 85 ? -10 -14.57 -20.531 1 98 85 ARG A N 1
ATOM 690 C CA . ARG A 1 85 ? -11.023 -14.305 -21.531 1 98 85 ARG A CA 1
ATOM 691 C C . ARG A 1 85 ? -12.383 -14.07 -20.891 1 98 85 ARG A C 1
ATOM 693 O O . ARG A 1 85 ? -12.586 -14.406 -19.719 1 98 85 ARG A O 1
ATOM 700 N N . SER A 1 86 ? -13.219 -13.43 -21.609 1 94.75 86 SER A N 1
ATOM 701 C CA . SER A 1 86 ? -14.562 -13.188 -21.094 1 94.75 86 SER A CA 1
ATOM 702 C C . SER A 1 86 ? -15.617 -13.703 -22.078 1 94.75 86 SER A C 1
ATOM 704 O O . SER A 1 86 ? -15.359 -13.828 -23.266 1 94.75 86 SER A O 1
ATOM 706 N N . LYS A 1 87 ? -16.703 -14.109 -21.578 1 91.56 87 LYS A N 1
ATOM 707 C CA . LYS A 1 87 ? -17.906 -14.438 -22.359 1 91.56 87 LYS A CA 1
ATOM 708 C C . LYS A 1 87 ? -19.141 -13.805 -21.734 1 91.56 87 LYS A C 1
ATOM 710 O O . LYS A 1 87 ? -19.172 -13.531 -20.531 1 91.56 87 LYS A O 1
ATOM 715 N N . LYS A 1 88 ? -20.047 -13.555 -22.609 1 88.5 88 LYS A N 1
ATOM 716 C CA . LYS A 1 88 ? -21.297 -13.008 -22.094 1 88.5 88 LYS A CA 1
ATOM 717 C C . LYS A 1 88 ? -22.109 -14.078 -21.375 1 88.5 88 LYS A C 1
ATOM 719 O O . LYS A 1 88 ? -22.141 -15.234 -21.797 1 88.5 88 LYS A 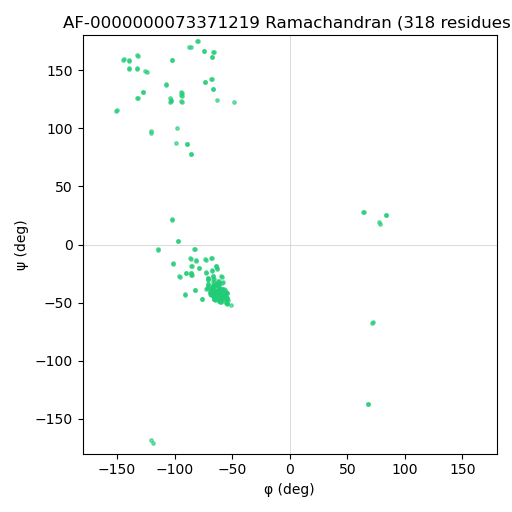O 1
ATOM 724 N N . ASP A 1 89 ? -22.656 -13.594 -20.297 1 84.44 89 ASP A N 1
ATOM 725 C CA . ASP A 1 89 ? -23.578 -14.469 -19.578 1 84.44 89 ASP A CA 1
ATOM 726 C C . ASP A 1 89 ? -24.828 -14.734 -20.406 1 84.44 89 ASP A C 1
ATOM 728 O O . ASP A 1 89 ? -25.406 -13.812 -20.984 1 84.44 89 ASP A O 1
ATOM 732 N N . LYS A 1 90 ? -25.203 -15.914 -20.469 1 82.56 90 LYS A N 1
ATOM 733 C CA . LYS A 1 90 ? -26.344 -16.312 -21.297 1 82.56 90 LYS A CA 1
ATOM 734 C C . LYS A 1 90 ? -27.641 -15.719 -20.75 1 82.56 90 LYS A C 1
ATOM 736 O O . LYS A 1 90 ? -28.562 -15.4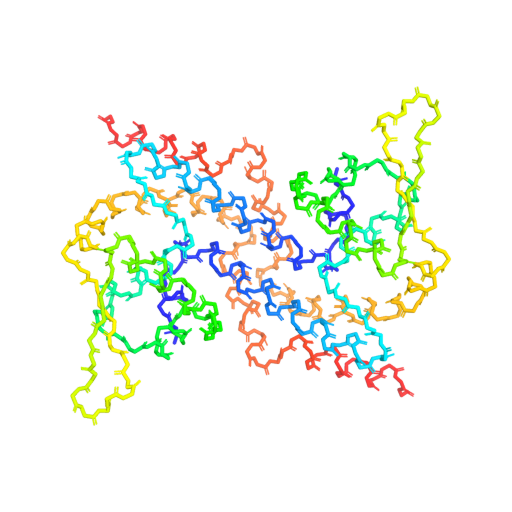14 -21.516 1 82.56 90 LYS A O 1
ATOM 741 N N . ILE A 1 91 ? -27.75 -15.562 -19.547 1 83 91 ILE A N 1
ATOM 742 C CA . ILE A 1 91 ? -28.969 -15.125 -18.875 1 83 91 ILE A CA 1
ATOM 743 C C . ILE A 1 91 ? -28.969 -13.602 -18.766 1 83 91 ILE A C 1
ATOM 745 O O . ILE A 1 91 ? -29.984 -12.953 -19 1 83 91 ILE A O 1
ATOM 749 N N . ASP A 1 92 ? -27.906 -13.07 -18.422 1 83.06 92 ASP A N 1
ATOM 750 C CA . ASP A 1 92 ? -27.734 -11.625 -18.281 1 83.06 92 ASP A CA 1
ATOM 751 C C . ASP A 1 92 ? -26.641 -11.117 -19.219 1 83.06 92 ASP A C 1
ATOM 753 O O . ASP A 1 92 ? -25.453 -11.109 -18.844 1 83.06 92 ASP A O 1
ATOM 757 N N . GLU A 1 93 ? -27 -10.625 -20.312 1 79 93 GLU A N 1
ATOM 758 C CA . GLU A 1 93 ? -26.062 -10.273 -21.375 1 79 93 GLU A CA 1
ATOM 759 C C . GLU A 1 93 ? -25.188 -9.094 -20.969 1 79 93 GLU A C 1
ATOM 761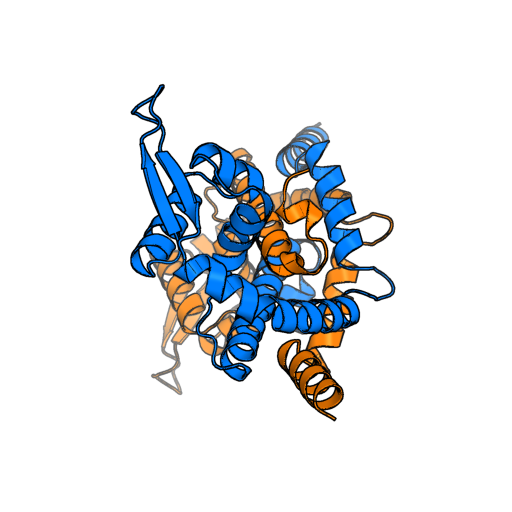 O O . GLU A 1 93 ? -24.156 -8.836 -21.594 1 79 93 GLU A O 1
ATOM 766 N N . ARG A 1 94 ? -25.562 -8.438 -19.875 1 78.88 94 ARG A N 1
ATOM 767 C CA . ARG A 1 94 ? -24.75 -7.324 -19.391 1 78.88 94 ARG A CA 1
ATOM 768 C C . ARG A 1 94 ? -23.625 -7.812 -18.5 1 78.88 94 ARG A C 1
ATOM 770 O O . ARG A 1 94 ? -22.672 -7.078 -18.234 1 78.88 94 ARG A O 1
ATOM 777 N N . LYS A 1 95 ? -23.812 -9.008 -18.203 1 88.75 95 LYS A N 1
ATOM 778 C CA . LYS A 1 95 ? -22.828 -9.594 -17.281 1 88.75 95 LYS A CA 1
ATOM 779 C C . LYS A 1 95 ? -21.719 -10.305 -18.062 1 88.75 95 LYS A C 1
ATOM 781 O O . LYS A 1 95 ? -22 -11.141 -18.922 1 88.75 95 LYS A O 1
ATOM 786 N N . ARG A 1 96 ? -20.484 -9.867 -17.797 1 92.94 96 ARG A N 1
ATOM 787 C CA . ARG A 1 96 ? -19.312 -10.523 -18.359 1 92.94 96 ARG A CA 1
ATOM 788 C C . ARG A 1 96 ? -18.75 -11.562 -17.391 1 92.94 96 ARG A C 1
ATOM 790 O O . ARG A 1 96 ? -18.531 -11.266 -16.219 1 92.94 96 ARG A O 1
ATOM 797 N N . LEU A 1 97 ? -18.578 -12.766 -17.969 1 96.62 97 LEU A N 1
ATOM 798 C CA . LEU A 1 97 ? -17.969 -13.828 -17.172 1 96.62 97 LEU A CA 1
ATOM 799 C C . LEU A 1 97 ? -16.516 -14.047 -17.578 1 96.62 97 LEU A C 1
ATOM 801 O O . LEU A 1 97 ? -16.234 -14.273 -18.75 1 96.62 97 LEU A O 1
ATOM 805 N N . ILE A 1 98 ? -15.641 -13.977 -16.547 1 98.38 98 ILE A N 1
ATOM 806 C CA . ILE A 1 98 ? -14.203 -14.008 -16.781 1 98.38 98 ILE A CA 1
ATOM 807 C C . ILE A 1 98 ? -13.633 -15.359 -16.344 1 98.38 98 ILE A C 1
ATOM 809 O O . ILE A 1 98 ? -14 -15.883 -15.297 1 98.38 98 ILE A O 1
ATOM 813 N N . GLN A 1 99 ? -12.742 -15.883 -17.172 1 98.38 99 GLN A N 1
ATOM 814 C CA . GLN A 1 99 ? -12.055 -17.141 -16.859 1 98.38 99 GLN A CA 1
ATOM 815 C C . GLN A 1 99 ? -10.617 -17.109 -17.359 1 98.38 99 GLN A C 1
ATOM 817 O O . GLN A 1 99 ? -10.266 -16.328 -18.234 1 98.38 99 GLN A O 1
ATOM 822 N N . LEU A 1 100 ? -9.789 -18 -16.766 1 98.62 100 LEU A N 1
ATOM 823 C CA . LEU A 1 100 ? -8.438 -18.172 -17.281 1 98.62 100 LEU A CA 1
ATOM 824 C C . LEU A 1 100 ? -8.469 -18.812 -18.672 1 98.62 100 LEU A C 1
ATOM 826 O O . LEU A 1 100 ? -9.281 -19.703 -18.922 1 98.62 100 LEU A O 1
ATOM 830 N N . THR A 1 101 ? -7.539 -18.344 -19.578 1 98.56 101 THR A N 1
ATOM 831 C CA . THR A 1 101 ? -7.293 -19.062 -20.828 1 98.56 101 THR A CA 1
ATOM 832 C C . THR A 1 101 ? -6.367 -20.25 -20.594 1 98.56 101 THR A C 1
ATOM 834 O O . THR A 1 101 ? -5.902 -20.484 -19.484 1 98.56 101 THR A O 1
ATOM 837 N N . ALA A 1 102 ? -6.152 -21.078 -21.703 1 98.31 102 ALA A N 1
ATOM 838 C CA . ALA A 1 102 ? -5.152 -22.141 -21.641 1 98.31 102 ALA A CA 1
ATOM 839 C C . ALA A 1 102 ? -3.777 -21.578 -21.281 1 98.31 102 ALA A C 1
ATOM 841 O O . ALA A 1 102 ? -3.041 -22.172 -20.5 1 98.31 102 ALA A O 1
ATOM 842 N N . LYS A 1 103 ? -3.539 -20.422 -21.859 1 98.31 103 LYS A N 1
ATOM 843 C CA . LYS A 1 103 ? -2.285 -19.75 -21.547 1 98.31 103 LYS A CA 1
ATOM 844 C C . LYS A 1 103 ? -2.227 -19.344 -20.062 1 98.31 103 LYS A C 1
ATOM 846 O O . LYS A 1 103 ? -1.183 -19.469 -19.422 1 98.31 103 LYS A O 1
ATOM 851 N N . GLY A 1 104 ? -3.346 -18.844 -19.547 1 98.38 104 GLY A N 1
ATOM 852 C CA . GLY A 1 104 ? -3.439 -18.5 -18.141 1 98.38 104 GLY A CA 1
ATOM 853 C C . GLY A 1 104 ? -3.246 -19.688 -17.219 1 98.38 104 GLY A C 1
ATOM 854 O O . GLY A 1 104 ? -2.564 -19.578 -16.188 1 98.38 104 GLY A O 1
ATOM 855 N N . GLN A 1 105 ? -3.793 -20.797 -17.625 1 98.06 105 GLN A N 1
ATOM 856 C CA . GLN A 1 105 ? -3.656 -22.016 -16.844 1 98.06 105 GLN A CA 1
ATOM 857 C C . GLN A 1 105 ? -2.213 -22.516 -16.844 1 98.06 105 GLN A C 1
ATOM 859 O O . GLN A 1 105 ? -1.701 -22.969 -15.812 1 98.06 105 GLN A O 1
ATOM 864 N N . GLU A 1 106 ? -1.606 -22.469 -17.969 1 97.88 106 GLU A N 1
ATOM 865 C CA . GLU A 1 106 ? -0.204 -22.875 -18.078 1 97.88 106 GLU A CA 1
ATOM 866 C C . GLU A 1 106 ? 0.684 -21.984 -17.219 1 97.88 106 GLU A C 1
ATOM 868 O O . GLU A 1 106 ? 1.629 -22.469 -16.594 1 97.88 106 GLU A O 1
ATOM 873 N N . LEU A 1 107 ? 0.368 -20.719 -17.203 1 97.81 107 LEU A N 1
ATOM 874 C CA . LEU A 1 107 ? 1.111 -19.781 -16.359 1 97.81 107 LEU A CA 1
ATOM 875 C C . LEU A 1 107 ? 1.014 -20.172 -14.891 1 97.81 107 LEU A C 1
ATOM 877 O O . LEU A 1 107 ? 2.006 -20.125 -14.156 1 97.81 107 LEU A O 1
ATOM 881 N N . ILE A 1 108 ? -0.165 -20.547 -14.461 1 97.25 108 ILE A N 1
ATOM 882 C CA . ILE A 1 108 ? -0.381 -20.953 -13.078 1 97.25 108 ILE A CA 1
ATOM 883 C C . ILE A 1 108 ? 0.534 -22.141 -12.742 1 97.25 108 ILE A C 1
ATOM 885 O O . ILE A 1 108 ? 1.16 -22.156 -11.68 1 97.25 108 ILE A O 1
ATOM 889 N N . GLU A 1 109 ? 0.592 -23.047 -13.609 1 97.38 109 GLU A N 1
ATOM 890 C CA . GLU A 1 109 ? 1.419 -24.219 -13.375 1 97.38 109 GLU A CA 1
ATOM 891 C C . GLU A 1 109 ? 2.891 -23.844 -13.227 1 97.38 109 GLU A C 1
ATOM 893 O O . GLU A 1 109 ? 3.607 -24.422 -12.406 1 97.38 109 GLU A O 1
ATOM 898 N N . GLN A 1 110 ? 3.287 -22.875 -13.969 1 97.44 110 GLN A N 1
ATOM 899 C CA . GLN A 1 110 ? 4.66 -22.391 -13.883 1 97.44 110 GLN A CA 1
ATOM 900 C C . GLN A 1 110 ? 4.895 -21.641 -12.578 1 97.44 110 GLN A C 1
ATOM 902 O O . GLN A 1 110 ? 6.004 -21.641 -12.039 1 97.44 110 GLN A O 1
ATOM 907 N N . MET A 1 111 ? 3.865 -21.031 -12.039 1 97.19 111 MET A N 1
ATOM 908 C CA . MET A 1 111 ? 3.996 -20.125 -10.906 1 97.19 111 MET A CA 1
ATOM 909 C C . MET A 1 111 ? 3.963 -20.891 -9.586 1 97.19 111 MET A C 1
ATOM 911 O O . MET A 1 111 ? 4.52 -20.438 -8.586 1 97.19 111 MET A O 1
ATOM 915 N N . LYS A 1 112 ? 3.365 -22.047 -9.578 1 97.12 112 LYS A N 1
ATOM 916 C CA . LYS A 1 112 ? 3.135 -22.781 -8.336 1 97.12 112 LYS A CA 1
ATOM 917 C C . LYS A 1 112 ? 4.438 -23 -7.574 1 97.12 112 LYS A C 1
ATOM 919 O O . LYS A 1 112 ? 4.531 -22.672 -6.391 1 97.12 112 LYS A O 1
ATOM 924 N N . PRO A 1 113 ? 5.496 -23.5 -8.242 1 96.38 113 PRO A N 1
ATOM 925 C CA . PRO A 1 113 ? 6.75 -23.672 -7.5 1 96.38 113 PRO A CA 1
ATOM 926 C C . PRO A 1 113 ? 7.336 -22.344 -7.027 1 96.38 113 PRO A C 1
ATOM 928 O O . PRO A 1 113 ? 7.98 -22.281 -5.977 1 96.38 113 PRO A O 1
ATOM 931 N N . VAL A 1 114 ? 7.176 -21.312 -7.797 1 98.19 114 VAL A N 1
ATOM 932 C CA . VAL A 1 114 ? 7.66 -19.984 -7.441 1 98.19 114 VAL A CA 1
ATOM 933 C C . VAL A 1 114 ? 6.934 -19.484 -6.191 1 98.19 114 VAL A C 1
ATOM 935 O O . VAL A 1 114 ? 7.562 -18.969 -5.262 1 98.19 114 VAL A O 1
ATOM 938 N N . TRP A 1 115 ? 5.59 -19.672 -6.137 1 98.25 115 TRP A N 1
ATOM 939 C CA . TRP A 1 115 ? 4.77 -19.25 -5.008 1 98.25 115 TRP A CA 1
ATOM 940 C C . TRP A 1 115 ? 5.18 -19.969 -3.732 1 98.25 115 TRP A C 1
ATOM 942 O O . TRP A 1 115 ? 5.117 -19.406 -2.639 1 98.25 115 TRP A O 1
ATOM 952 N N . ASP A 1 116 ? 5.602 -21.219 -3.859 1 97.88 116 ASP A N 1
ATOM 953 C CA . ASP A 1 116 ? 6.043 -21.969 -2.693 1 97.88 116 ASP A CA 1
ATOM 954 C C . ASP A 1 116 ? 7.285 -21.344 -2.066 1 97.88 116 ASP A C 1
ATOM 956 O O . ASP A 1 116 ? 7.375 -21.234 -0.843 1 97.88 116 ASP A O 1
ATOM 960 N N . VAL A 1 117 ? 8.203 -20.984 -2.898 1 98.5 117 VAL A N 1
ATOM 961 C CA . VAL A 1 117 ? 9.422 -20.328 -2.412 1 98.5 117 VAL A CA 1
ATOM 962 C C . VAL A 1 117 ? 9.078 -18.969 -1.831 1 98.5 117 VAL A C 1
ATOM 964 O O . VAL A 1 117 ? 9.586 -18.594 -0.773 1 98.5 117 VAL A O 1
ATOM 967 N N . MET A 1 118 ? 8.234 -18.219 -2.502 1 98.62 118 MET A N 1
ATOM 968 C CA . MET A 1 118 ? 7.832 -16.891 -2.041 1 98.62 118 MET A CA 1
ATOM 969 C C . MET A 1 118 ? 7.164 -16.969 -0.671 1 98.62 118 MET A C 1
ATOM 971 O O . MET A 1 118 ? 7.41 -16.125 0.193 1 98.62 118 MET A O 1
ATOM 975 N N . LYS A 1 119 ? 6.305 -17.953 -0.529 1 98.38 119 LYS A N 1
ATOM 976 C CA . LYS A 1 119 ? 5.648 -18.141 0.76 1 98.38 119 LYS A CA 1
ATOM 977 C C . LYS A 1 119 ? 6.668 -18.281 1.884 1 98.38 119 LYS A C 1
ATOM 979 O O . LYS A 1 119 ? 6.512 -17.703 2.957 1 98.38 119 LYS A O 1
ATOM 984 N N . GLN A 1 120 ? 7.668 -19.047 1.666 1 98.38 120 GLN A N 1
ATOM 985 C CA . GLN A 1 120 ? 8.695 -19.266 2.674 1 98.38 120 GLN A CA 1
ATOM 986 C C . GLN A 1 120 ? 9.469 -17.984 2.975 1 98.38 120 GLN A C 1
ATOM 988 O O . GLN A 1 120 ? 9.688 -17.641 4.141 1 98.38 120 GLN A O 1
ATOM 993 N N . ALA A 1 121 ? 9.891 -17.297 1.944 1 98.75 121 ALA A N 1
ATOM 994 C CA . ALA A 1 121 ? 10.648 -16.062 2.109 1 98.75 121 ALA A CA 1
ATOM 995 C C . ALA A 1 121 ? 9.82 -15 2.834 1 98.75 121 ALA A C 1
ATOM 997 O O . ALA A 1 121 ? 10.312 -14.328 3.742 1 98.75 121 ALA A O 1
ATOM 998 N N . LEU A 1 122 ? 8.562 -14.852 2.449 1 98.81 122 LEU A N 1
ATOM 999 C CA . LEU A 1 122 ? 7.664 -13.883 3.057 1 98.81 122 LEU A CA 1
ATOM 1000 C C . LEU A 1 122 ? 7.375 -14.242 4.512 1 98.81 122 LEU A C 1
ATOM 1002 O O . LEU A 1 122 ? 7.258 -13.359 5.363 1 98.81 122 LEU A O 1
ATOM 1006 N N . SER A 1 123 ? 7.223 -15.539 4.734 1 98.62 123 SER A N 1
ATOM 1007 C CA . SER A 1 123 ? 6.992 -16 6.102 1 98.62 123 SER A CA 1
ATOM 1008 C C . SER A 1 123 ? 8.172 -15.648 7.004 1 98.62 123 SER A C 1
ATOM 1010 O O . SER A 1 123 ? 7.984 -15.266 8.164 1 98.62 123 SER A O 1
ATOM 1012 N N . ASP A 1 124 ? 9.344 -15.82 6.469 1 98.44 124 ASP A N 1
ATOM 1013 C CA . ASP A 1 124 ? 10.539 -15.461 7.23 1 98.44 124 ASP A CA 1
ATOM 1014 C C . ASP A 1 124 ? 10.523 -13.977 7.598 1 98.44 124 ASP A C 1
ATOM 1016 O O . ASP A 1 124 ? 10.883 -13.602 8.719 1 98.44 124 ASP A O 1
ATOM 1020 N N . ILE A 1 125 ? 10.094 -13.125 6.746 1 98.62 125 ILE A N 1
ATOM 1021 C CA . ILE A 1 125 ? 10.055 -11.68 6.938 1 98.62 125 ILE A CA 1
ATOM 1022 C C . ILE A 1 125 ? 8.977 -11.32 7.949 1 98.62 125 ILE A C 1
ATOM 1024 O O . ILE A 1 125 ? 9.172 -10.438 8.789 1 98.62 125 ILE A O 1
ATOM 1028 N N . ALA A 1 126 ? 7.879 -12.047 7.879 1 98.62 126 ALA A N 1
ATOM 1029 C CA . ALA A 1 126 ? 6.688 -11.672 8.641 1 98.62 126 ALA A CA 1
ATOM 1030 C C . ALA A 1 126 ? 6.746 -12.227 10.055 1 98.62 126 ALA A C 1
ATOM 1032 O O . ALA A 1 126 ? 6.113 -11.688 10.969 1 98.62 126 ALA A O 1
ATOM 1033 N N . ASP A 1 127 ? 7.48 -13.328 10.242 1 97.69 127 ASP A N 1
ATOM 1034 C CA . ASP A 1 127 ? 7.434 -14.078 11.492 1 97.69 127 ASP A CA 1
ATOM 1035 C C . ASP A 1 127 ? 8.406 -13.492 12.516 1 97.69 127 ASP A C 1
ATOM 1037 O O . ASP A 1 127 ? 9.492 -14.039 12.734 1 97.69 127 ASP A O 1
ATOM 1041 N N . ASN A 1 128 ? 8.016 -12.383 13.133 1 97.12 128 ASN A N 1
ATOM 1042 C CA . ASN A 1 128 ? 8.75 -11.703 14.195 1 97.12 128 ASN A CA 1
ATOM 1043 C C . ASN A 1 128 ? 7.945 -11.641 15.484 1 97.12 128 ASN A C 1
ATOM 1045 O O . ASN A 1 128 ? 7 -12.406 15.672 1 97.12 128 ASN A O 1
ATOM 1049 N N . GLN A 1 129 ? 8.461 -10.852 16.484 1 97.88 129 GLN A N 1
ATOM 1050 C CA . GLN A 1 129 ? 7.719 -10.68 17.734 1 97.88 129 GLN A CA 1
ATOM 1051 C C . GLN A 1 129 ? 6.277 -10.258 17.453 1 97.88 129 GLN A C 1
ATOM 1053 O O . GLN A 1 129 ? 5.34 -10.836 18.016 1 97.88 129 GLN A O 1
ATOM 1058 N N . ASN A 1 130 ? 6.125 -9.25 16.688 1 98.56 130 ASN A N 1
ATOM 1059 C CA . ASN A 1 130 ? 4.832 -8.867 16.125 1 98.56 130 ASN A CA 1
ATOM 1060 C C . ASN A 1 130 ? 4.668 -9.375 14.695 1 98.56 130 ASN A C 1
ATOM 1062 O O . ASN A 1 130 ? 5.184 -8.773 13.75 1 98.56 130 ASN A O 1
ATOM 1066 N N . ASN A 1 131 ? 3.938 -10.477 14.594 1 98.69 131 ASN A N 1
ATOM 1067 C CA . ASN A 1 131 ? 3.748 -11.102 13.281 1 98.69 131 ASN A CA 1
ATOM 1068 C C . ASN A 1 131 ? 2.99 -10.18 12.336 1 98.69 131 ASN A C 1
ATOM 1070 O O . ASN A 1 131 ? 1.854 -9.789 12.609 1 98.69 131 ASN A O 1
ATOM 1074 N N . LEU A 1 132 ? 3.617 -9.906 11.172 1 98.81 132 LEU A N 1
ATOM 1075 C CA . LEU A 1 132 ? 3.078 -8.898 10.273 1 98.81 132 LEU A CA 1
ATOM 1076 C C . LEU A 1 132 ? 1.714 -9.312 9.734 1 98.81 132 LEU A C 1
ATOM 1078 O O . LEU A 1 132 ? 0.783 -8.508 9.688 1 98.81 132 LEU A O 1
ATOM 1082 N N . LEU A 1 133 ? 1.592 -10.562 9.289 1 98.56 133 LEU A N 1
ATOM 1083 C CA . LEU A 1 133 ? 0.318 -11.031 8.758 1 98.56 133 LEU A CA 1
ATOM 1084 C C . LEU A 1 133 ? -0.771 -10.984 9.828 1 98.56 133 LEU A C 1
ATOM 1086 O O . LEU A 1 133 ? -1.896 -10.562 9.547 1 98.56 133 LEU A O 1
ATOM 1090 N N . GLN A 1 134 ? -0.437 -11.391 10.992 1 98.44 134 GLN A N 1
ATOM 1091 C CA . GLN A 1 134 ? -1.403 -11.344 12.086 1 98.44 134 GLN A CA 1
ATOM 1092 C C . GLN A 1 134 ? -1.771 -9.906 12.438 1 98.44 134 GLN A C 1
ATOM 1094 O O . GLN A 1 134 ? -2.928 -9.617 12.75 1 98.44 134 GLN A O 1
ATOM 1099 N N . ALA A 1 135 ? -0.774 -9.008 12.461 1 98.75 135 ALA A N 1
ATOM 1100 C CA . ALA A 1 135 ? -1.031 -7.598 12.727 1 98.75 135 ALA A CA 1
ATOM 1101 C C . ALA A 1 135 ? -2.008 -7.016 11.711 1 98.75 135 ALA A C 1
ATOM 1103 O O . ALA A 1 135 ? -2.889 -6.227 12.062 1 98.75 135 ALA A O 1
ATOM 1104 N N . ILE A 1 136 ? -1.843 -7.391 10.445 1 98.5 136 ILE A N 1
ATOM 1105 C CA . ILE A 1 136 ? -2.746 -6.945 9.391 1 98.5 136 ILE A CA 1
ATOM 1106 C C . ILE A 1 136 ? -4.145 -7.504 9.633 1 98.5 136 ILE A C 1
ATOM 1108 O O . ILE A 1 136 ? -5.133 -6.77 9.578 1 98.5 136 ILE A O 1
ATOM 1112 N N . ASN A 1 137 ? -4.223 -8.828 9.945 1 97.94 137 ASN A N 1
ATOM 1113 C CA . ASN A 1 137 ? -5.508 -9.453 10.25 1 97.94 137 ASN A CA 1
ATOM 1114 C C . ASN A 1 137 ? -6.23 -8.711 11.375 1 97.94 137 ASN A C 1
ATOM 1116 O O . ASN A 1 137 ? -7.426 -8.438 11.273 1 97.94 137 ASN A O 1
ATOM 1120 N N . GLU A 1 138 ? -5.516 -8.414 12.391 1 98.5 138 GLU A N 1
ATOM 1121 C CA . GLU A 1 138 ? -6.09 -7.77 13.57 1 98.5 138 GLU A CA 1
ATOM 1122 C C . GLU A 1 138 ? -6.535 -6.344 13.258 1 98.5 138 GLU A C 1
ATOM 1124 O O . GLU A 1 138 ? -7.605 -5.914 13.695 1 98.5 138 GLU A O 1
ATOM 1129 N N . ALA A 1 139 ? -5.719 -5.602 12.547 1 98.44 139 ALA A N 1
ATOM 1130 C CA . ALA A 1 139 ? -6.078 -4.238 12.156 1 98.44 139 ALA A CA 1
ATOM 1131 C C . ALA A 1 139 ? -7.316 -4.234 11.258 1 98.44 139 ALA A C 1
ATOM 1133 O O . ALA A 1 139 ? -8.227 -3.43 11.461 1 98.44 139 ALA A O 1
ATOM 1134 N N . GLU A 1 140 ? -7.332 -5.121 10.25 1 97.44 140 GLU A N 1
ATOM 1135 C CA . GLU A 1 140 ? -8.469 -5.215 9.344 1 97.44 140 GLU A CA 1
ATOM 1136 C C . GLU A 1 140 ? -9.75 -5.578 10.094 1 97.44 140 GLU A C 1
ATOM 1138 O O . GLU A 1 140 ? -10.828 -5.082 9.766 1 97.44 140 GLU A O 1
ATOM 1143 N N . ASN A 1 141 ? -9.602 -6.445 11.047 1 97.31 141 ASN A N 1
ATOM 1144 C CA . ASN A 1 141 ? -10.758 -6.832 11.844 1 97.31 141 ASN A CA 1
ATOM 1145 C C . ASN A 1 141 ? -11.328 -5.648 12.625 1 97.31 141 ASN A C 1
ATOM 1147 O O . ASN A 1 141 ? -12.547 -5.48 12.711 1 97.31 141 ASN A O 1
ATOM 1151 N N . LYS A 1 142 ? -10.492 -4.84 13.203 1 98.06 142 LYS A N 1
ATOM 1152 C CA . LYS A 1 142 ? -10.953 -3.641 13.898 1 98.06 142 LYS A CA 1
ATOM 1153 C C . LYS A 1 142 ? -11.648 -2.682 12.938 1 98.06 142 LYS A C 1
ATOM 1155 O O . LYS A 1 142 ? -12.672 -2.08 13.281 1 98.06 142 LYS A O 1
ATOM 1160 N N . ILE A 1 143 ? -11.086 -2.572 11.789 1 98 143 ILE A N 1
ATOM 1161 C CA . ILE A 1 143 ? -11.594 -1.61 10.812 1 98 143 ILE A CA 1
ATOM 1162 C C . ILE A 1 143 ? -12.977 -2.039 10.336 1 98 143 ILE A C 1
ATOM 1164 O O . ILE A 1 143 ? -13.844 -1.197 10.102 1 98 143 ILE A O 1
ATOM 1168 N N . VAL A 1 144 ? -13.156 -3.383 10.156 1 95.75 144 VAL A N 1
ATOM 1169 C CA . VAL A 1 144 ? -14.445 -3.896 9.711 1 95.75 144 VAL A CA 1
ATOM 1170 C C . VAL A 1 144 ? -15.531 -3.559 10.734 1 95.75 144 VAL A C 1
ATOM 1172 O O . VAL A 1 144 ? -16.672 -3.271 10.375 1 95.75 144 VAL A O 1
ATOM 1175 N N . HIS A 1 145 ? -15.219 -3.494 11.992 1 97.31 145 HIS A N 1
ATOM 1176 C CA . HIS A 1 145 ? -16.172 -3.199 13.062 1 97.31 145 HIS A CA 1
ATOM 1177 C C . HIS A 1 145 ? -16.406 -1.698 13.195 1 97.31 145 HIS A C 1
ATOM 1179 O O . HIS A 1 145 ? -17.516 -1.263 13.5 1 97.31 145 HIS A O 1
ATOM 1185 N N . GLN A 1 146 ? -15.312 -0.965 13.039 1 98.31 146 GLN A N 1
ATOM 1186 C CA . GLN A 1 146 ? -15.32 0.494 13.055 1 98.31 146 GLN A CA 1
ATOM 1187 C C . GLN A 1 146 ? -14.203 1.059 12.188 1 98.31 146 GLN A C 1
ATOM 1189 O O . GLN A 1 146 ? -13.023 0.909 12.508 1 98.31 146 GLN A O 1
ATOM 1194 N N . SER A 1 147 ? -14.578 1.758 11.094 1 98.5 147 SER A N 1
ATOM 1195 C CA . SER A 1 147 ? -13.594 2.252 10.141 1 98.5 147 SER A CA 1
ATOM 1196 C C . SER A 1 147 ? -12.695 3.312 10.773 1 98.5 147 SER A C 1
ATOM 1198 O O . SER A 1 147 ? -12.977 3.787 11.883 1 98.5 147 SER A O 1
ATOM 1200 N N . PHE A 1 148 ? -11.633 3.59 10.102 1 98.81 148 PHE A N 1
ATOM 1201 C CA . PHE A 1 148 ? -10.766 4.691 10.516 1 98.81 148 PHE A CA 1
ATOM 1202 C C . PHE A 1 148 ? -11.547 5.996 10.586 1 98.81 148 PHE A C 1
ATOM 1204 O O . PHE A 1 148 ? -11.422 6.75 11.555 1 98.81 148 PHE A O 1
ATOM 1211 N N . LEU A 1 149 ? -12.344 6.281 9.586 1 98.81 149 LEU A N 1
ATOM 1212 C CA . LEU A 1 149 ? -13.133 7.512 9.523 1 98.81 149 LEU A CA 1
ATOM 1213 C C . LEU A 1 149 ? -14.094 7.605 10.703 1 98.81 149 LEU A C 1
ATOM 1215 O O . LEU A 1 149 ? -14.188 8.648 11.352 1 98.81 149 LEU A O 1
ATOM 1219 N N . GLN A 1 150 ? -14.773 6.516 11 1 98.62 150 GLN A N 1
ATOM 1220 C CA . GLN A 1 150 ? -15.727 6.488 12.109 1 98.62 150 GLN A CA 1
ATOM 1221 C C . GLN A 1 150 ? -15.031 6.789 13.438 1 98.62 150 GLN A C 1
ATOM 1223 O O . GLN A 1 150 ? -15.547 7.559 14.25 1 98.62 150 GLN A O 1
ATOM 1228 N N . ARG A 1 151 ? -13.906 6.176 13.695 1 98.56 151 ARG A N 1
ATOM 1229 C CA . ARG A 1 151 ? -13.141 6.41 14.906 1 98.56 151 ARG A CA 1
ATOM 1230 C C . ARG A 1 151 ? -12.727 7.875 15.031 1 98.56 151 ARG A C 1
ATOM 1232 O O . ARG A 1 151 ? -12.867 8.477 16.094 1 98.56 151 ARG A O 1
ATOM 1239 N N . ALA A 1 152 ? -12.188 8.398 13.922 1 98.56 152 ALA A N 1
ATOM 1240 C CA . ALA A 1 152 ? -11.68 9.773 13.914 1 98.56 152 ALA A CA 1
ATOM 1241 C C . ALA A 1 152 ? -12.805 10.773 14.148 1 98.56 152 ALA A C 1
ATOM 1243 O O . ALA A 1 152 ? -12.641 11.734 14.906 1 98.56 152 ALA A O 1
ATOM 1244 N N . LEU A 1 153 ? -13.93 10.562 13.477 1 98.31 153 LEU A N 1
ATOM 1245 C CA . LEU A 1 153 ? -15.07 11.453 13.648 1 98.31 153 LEU A CA 1
ATOM 1246 C C . LEU A 1 153 ? -15.594 11.398 15.078 1 98.31 153 LEU A C 1
ATOM 1248 O O . LEU A 1 153 ? -16.016 12.422 15.625 1 98.31 153 LEU A O 1
ATOM 1252 N N . GLN A 1 154 ? -15.625 10.188 15.633 1 97.88 154 GLN A N 1
ATOM 1253 C CA . GLN A 1 154 ? -16.047 10.039 17.031 1 97.88 154 GLN A CA 1
ATOM 1254 C C . GLN A 1 154 ? -15.133 10.82 17.969 1 97.88 154 GLN A C 1
ATOM 1256 O O . GLN A 1 154 ? -15.609 11.508 18.875 1 97.88 154 GLN A O 1
ATOM 1261 N N . LEU A 1 155 ? -13.852 10.719 17.781 1 97.38 155 LEU A N 1
ATOM 1262 C CA . LEU A 1 155 ? -12.875 11.438 18.594 1 97.38 155 LEU A CA 1
ATOM 1263 C C . LEU A 1 155 ? -13.023 12.945 18.422 1 97.38 155 LEU A C 1
ATOM 1265 O O . LEU A 1 155 ? -12.898 13.703 19.391 1 97.38 155 LEU A O 1
ATOM 1269 N N . LYS A 1 156 ? -13.18 13.422 17.172 1 96 156 LYS A N 1
ATOM 1270 C CA . LYS A 1 156 ? -13.398 14.836 16.875 1 96 156 LYS A CA 1
ATOM 1271 C C . LYS A 1 156 ? -14.594 15.375 17.672 1 96 156 LYS A C 1
ATOM 1273 O O . LYS A 1 156 ? -14.523 16.469 18.234 1 96 156 LYS A O 1
ATOM 1278 N N . SER A 1 157 ? -15.68 14.656 17.672 1 94.69 157 SER A N 1
ATOM 1279 C CA . SER A 1 157 ? -16.891 15.062 18.359 1 94.69 157 SER A CA 1
ATOM 1280 C C . SER A 1 157 ? -16.672 15.117 19.875 1 94.69 157 SER A C 1
ATOM 1282 O O . SER A 1 157 ? -17.234 15.984 20.547 1 94.69 157 SER A O 1
ATOM 1284 N N . GLU A 1 158 ? -15.891 14.227 20.406 1 92.06 158 GLU A N 1
ATOM 1285 C CA . GLU A 1 158 ? -15.602 14.18 21.828 1 92.06 158 GLU A CA 1
ATOM 1286 C C . GLU A 1 158 ? -14.711 15.336 22.266 1 92.06 158 GLU A C 1
ATOM 1288 O O . GLU A 1 158 ? -14.781 15.797 23.406 1 92.06 158 GLU A O 1
ATOM 1293 N N . GLY A 1 159 ? -13.773 15.711 21.375 1 86.81 159 GLY A N 1
ATOM 1294 C CA . GLY A 1 159 ? -12.891 16.828 21.688 1 86.81 159 GLY A CA 1
ATOM 1295 C C . GLY A 1 159 ? -13.594 18.172 21.609 1 86.81 159 GLY A C 1
ATOM 1296 O O . GLY A 1 159 ? -13.117 19.156 22.172 1 86.81 159 GLY A O 1
ATOM 1297 N N . GLU A 1 160 ? -14.68 18.391 20.875 1 80.06 160 GLU A N 1
ATOM 1298 C CA . GLU A 1 160 ? -15.453 19.625 20.734 1 80.06 160 GLU A CA 1
ATOM 1299 C C . GLU A 1 160 ? -16.422 19.812 21.891 1 80.06 160 GLU A C 1
ATOM 1301 O O . GLU A 1 160 ? -17.016 20.875 22.047 1 80.06 160 GLU A O 1
ATOM 1306 N N . LYS A 1 161 ? -16.672 18.766 22.719 1 74.5 161 LYS A N 1
ATOM 1307 C CA . LYS A 1 161 ? -17.5 18.906 23.922 1 74.5 161 LYS A CA 1
ATOM 1308 C C . LYS A 1 161 ? -16.672 19.391 25.109 1 74.5 161 LYS A C 1
ATOM 1310 O O . LYS A 1 161 ? -17.094 20.281 25.859 1 74.5 161 LYS A O 1
ATOM 1315 N N . MET B 1 1 ? -14.945 -14.375 3.91 1 78.69 1 MET B N 1
ATOM 1316 C CA . MET B 1 1 ? -13.57 -14.008 3.584 1 78.69 1 MET B CA 1
ATOM 1317 C C . MET B 1 1 ? -13.289 -14.195 2.096 1 78.69 1 MET B C 1
ATOM 1319 O O . MET B 1 1 ? -13.773 -15.148 1.488 1 78.69 1 MET B O 1
ATOM 1323 N N . ASN B 1 2 ? -12.672 -13.234 1.527 1 89.81 2 ASN B N 1
ATOM 1324 C CA . ASN B 1 2 ? -12.422 -13.328 0.094 1 89.81 2 ASN B CA 1
ATOM 1325 C C . ASN B 1 2 ? -11.117 -14.07 -0.194 1 89.81 2 ASN B C 1
ATOM 1327 O O . ASN B 1 2 ? -10.398 -14.461 0.73 1 89.81 2 ASN B O 1
ATOM 1331 N N . ILE B 1 3 ? -10.859 -14.391 -1.385 1 93.56 3 ILE B N 1
ATOM 1332 C CA . ILE B 1 3 ? -9.75 -15.258 -1.796 1 93.56 3 ILE B CA 1
ATOM 1333 C C . ILE B 1 3 ? -8.43 -14.648 -1.344 1 93.56 3 ILE B C 1
ATOM 1335 O O . ILE B 1 3 ? -7.504 -15.367 -0.956 1 93.56 3 ILE B O 1
ATOM 1339 N N . ILE B 1 4 ? -8.281 -13.375 -1.41 1 95.25 4 ILE B N 1
ATOM 1340 C CA . ILE B 1 4 ? -7.043 -12.695 -1.04 1 95.25 4 ILE B CA 1
ATOM 1341 C C . ILE B 1 4 ? -6.824 -12.812 0.467 1 95.25 4 ILE B C 1
ATOM 1343 O O . ILE B 1 4 ? -5.707 -13.086 0.917 1 95.25 4 ILE B O 1
ATOM 1347 N N . ASP B 1 5 ? -7.859 -12.68 1.212 1 93.62 5 ASP B N 1
ATOM 1348 C CA . ASP B 1 5 ? -7.75 -12.828 2.66 1 93.62 5 ASP B CA 1
ATOM 1349 C C . ASP B 1 5 ? -7.402 -14.273 3.035 1 93.62 5 ASP B C 1
ATOM 1351 O O . ASP B 1 5 ? -6.676 -14.508 4.004 1 93.62 5 ASP B O 1
ATOM 1355 N N . GLU B 1 6 ? -7.824 -15.188 2.219 1 93.94 6 GLU B N 1
ATOM 1356 C CA . GLU B 1 6 ? -7.625 -16.609 2.51 1 93.94 6 GLU B CA 1
ATOM 1357 C C . GLU B 1 6 ? -6.258 -17.078 2.033 1 93.94 6 GLU B C 1
ATOM 1359 O O . GLU B 1 6 ? -5.781 -18.141 2.449 1 93.94 6 GLU B O 1
ATOM 1364 N N . SER B 1 7 ? -5.645 -16.359 1.157 1 93.81 7 SER B N 1
ATOM 1365 C CA . SER B 1 7 ? -4.398 -16.781 0.523 1 93.81 7 SER B CA 1
ATOM 1366 C C . SER B 1 7 ? -3.223 -16.672 1.49 1 93.81 7 SER B C 1
ATOM 1368 O O . SER B 1 7 ? -2.129 -17.156 1.205 1 93.81 7 SER B O 1
ATOM 1370 N N . GLY B 1 8 ? -3.475 -15.977 2.617 1 95 8 GLY B N 1
ATOM 1371 C CA . GLY B 1 8 ? -2.441 -15.859 3.635 1 95 8 GLY B CA 1
ATOM 1372 C C . GLY B 1 8 ? -1.259 -15.023 3.193 1 95 8 GLY B C 1
ATOM 1373 O O . GLY B 1 8 ? -1.434 -13.953 2.598 1 95 8 GLY B O 1
ATOM 1374 N N . ILE B 1 9 ? -0.047 -15.5 3.51 1 98.19 9 ILE B N 1
ATOM 1375 C CA . ILE B 1 9 ? 1.174 -14.703 3.408 1 98.19 9 ILE B CA 1
ATOM 1376 C C . ILE B 1 9 ? 1.479 -14.414 1.941 1 98.19 9 ILE B C 1
ATOM 1378 O O . ILE B 1 9 ? 2.152 -13.43 1.625 1 98.19 9 ILE B O 1
ATOM 1382 N N . LEU B 1 10 ? 0.938 -15.242 1.039 1 97.44 10 LEU B N 1
ATOM 1383 C CA . LEU B 1 10 ? 1.225 -15.086 -0.383 1 97.44 10 LEU B CA 1
ATOM 1384 C C . LEU B 1 10 ? 0.628 -13.789 -0.92 1 97.44 10 LEU B C 1
ATOM 1386 O O . LEU B 1 10 ? 1.142 -13.219 -1.886 1 97.44 10 LEU B O 1
ATOM 1390 N N . ALA B 1 11 ? -0.467 -13.312 -0.277 1 97.75 11 ALA B N 1
ATOM 1391 C CA . ALA B 1 11 ? -1.152 -12.117 -0.753 1 97.75 11 ALA B CA 1
ATOM 1392 C C . ALA B 1 11 ? -0.799 -10.906 0.106 1 97.75 11 ALA B C 1
ATOM 1394 O O . ALA B 1 11 ? -1.518 -9.898 0.103 1 97.75 11 ALA B O 1
ATOM 1395 N N . ILE B 1 12 ? 0.316 -10.938 0.816 1 98.44 12 ILE B N 1
ATOM 1396 C CA . ILE B 1 12 ? 0.629 -9.914 1.812 1 98.44 12 ILE B CA 1
ATOM 1397 C C . ILE B 1 12 ? 0.809 -8.562 1.128 1 98.44 12 ILE B C 1
ATOM 1399 O O . ILE B 1 12 ? 0.389 -7.531 1.657 1 98.44 12 ILE B O 1
ATOM 1403 N N . SER B 1 13 ? 1.465 -8.539 -0.022 1 98.31 13 SER B N 1
ATOM 1404 C CA . SER B 1 13 ? 1.661 -7.27 -0.709 1 98.31 13 SER B CA 1
ATOM 1405 C C . SER B 1 13 ? 0.328 -6.641 -1.103 1 98.31 13 SER B C 1
ATOM 1407 O O . SER B 1 13 ? 0.14 -5.43 -0.965 1 98.31 13 SER B O 1
ATOM 1409 N N . THR B 1 14 ? -0.622 -7.457 -1.592 1 97.75 14 THR B N 1
ATOM 1410 C CA . THR B 1 14 ? -1.96 -7 -1.951 1 97.75 14 THR B CA 1
ATOM 1411 C C . THR B 1 14 ? -2.699 -6.473 -0.725 1 97.75 14 THR B C 1
ATOM 1413 O O . THR B 1 14 ? -3.354 -5.43 -0.791 1 97.75 14 THR B O 1
ATOM 1416 N N . ARG B 1 15 ? -2.574 -7.141 0.355 1 97.88 15 ARG B N 1
ATOM 1417 C CA . ARG B 1 15 ? -3.26 -6.758 1.585 1 97.88 15 ARG B CA 1
ATOM 1418 C C . ARG B 1 15 ? -2.684 -5.461 2.148 1 97.88 15 ARG B C 1
ATOM 1420 O O . ARG B 1 15 ? -3.424 -4.621 2.664 1 97.88 15 ARG B O 1
ATOM 1427 N N . LEU B 1 16 ? -1.362 -5.324 2.1 1 98.62 16 LEU B N 1
ATOM 1428 C CA . LEU B 1 16 ? -0.724 -4.078 2.504 1 98.62 16 LEU B CA 1
ATOM 1429 C C . LEU B 1 16 ? -1.235 -2.91 1.668 1 98.62 16 LEU B C 1
ATOM 1431 O O . LEU B 1 16 ? -1.562 -1.851 2.209 1 98.62 16 LEU B O 1
ATOM 1435 N N . GLN B 1 17 ? -1.344 -3.115 0.39 1 97.69 17 GLN B N 1
ATOM 1436 C CA . GLN B 1 17 ? -1.803 -2.074 -0.523 1 97.69 17 GLN B CA 1
ATOM 1437 C C . GLN B 1 17 ? -3.256 -1.701 -0.246 1 97.69 17 GLN B C 1
ATOM 1439 O O . GLN B 1 17 ? -3.604 -0.519 -0.209 1 97.69 17 GLN B O 1
ATOM 1444 N N . ARG B 1 18 ? -4.105 -2.68 -0.095 1 97.06 18 ARG B N 1
ATOM 1445 C CA . ARG B 1 18 ? -5.52 -2.449 0.182 1 97.06 18 ARG B CA 1
ATOM 1446 C C . ARG B 1 18 ? -5.703 -1.655 1.47 1 97.06 18 ARG B C 1
ATOM 1448 O O . ARG B 1 18 ? -6.5 -0.717 1.519 1 97.06 18 ARG B O 1
ATOM 1455 N N . LEU B 1 19 ? -4.957 -2.078 2.467 1 98.25 19 LEU B N 1
ATOM 1456 C CA . LEU B 1 19 ? -5.059 -1.415 3.762 1 98.25 19 LEU B CA 1
ATOM 1457 C C . LEU B 1 19 ? -4.59 0.032 3.67 1 98.25 19 LEU B C 1
ATOM 1459 O O . LEU B 1 19 ? -5.238 0.936 4.199 1 98.25 19 LEU B O 1
ATOM 1463 N N . SER B 1 20 ? -3.463 0.25 3.035 1 98.44 20 SER B N 1
ATOM 1464 C CA . SER B 1 20 ? -2.951 1.603 2.832 1 98.44 20 SER B CA 1
ATOM 1465 C C . SER B 1 20 ? -3.979 2.48 2.127 1 98.44 20 SER B C 1
ATOM 1467 O O . SER B 1 20 ? -4.238 3.609 2.555 1 98.44 20 SER B O 1
ATOM 1469 N N . GLU B 1 21 ? -4.602 1.969 1.095 1 97.12 21 GLU B N 1
ATOM 1470 C CA . GLU B 1 21 ? -5.555 2.725 0.288 1 97.12 21 GLU B CA 1
ATOM 1471 C C . GLU B 1 21 ? -6.82 3.041 1.079 1 97.12 21 GLU B C 1
ATOM 1473 O O . GLU B 1 21 ? -7.379 4.133 0.957 1 97.12 21 GLU B O 1
ATOM 1478 N N . GLN B 1 22 ? -7.273 2.088 1.802 1 97.5 22 GLN B N 1
ATOM 1479 C CA . GLN B 1 22 ? -8.453 2.314 2.627 1 97.5 22 GLN B CA 1
ATOM 1480 C C . GLN B 1 22 ? -8.203 3.418 3.652 1 97.5 22 GLN B C 1
ATOM 1482 O O . GLN B 1 22 ? -9.055 4.285 3.855 1 97.5 22 GLN B O 1
ATOM 1487 N N . LEU B 1 23 ? -7.07 3.383 4.32 1 98.56 23 LEU B N 1
ATOM 1488 C CA . LEU B 1 23 ? -6.723 4.41 5.297 1 98.56 23 LEU B CA 1
ATOM 1489 C C . LEU B 1 23 ? -6.621 5.777 4.633 1 98.56 23 LEU B C 1
ATOM 1491 O O . LEU B 1 23 ? -7.059 6.781 5.199 1 98.56 23 LEU B O 1
ATOM 1495 N N . ARG B 1 24 ? -6.07 5.812 3.438 1 98 24 ARG B N 1
ATOM 1496 C CA . ARG B 1 24 ? -5.926 7.07 2.715 1 98 24 ARG B CA 1
ATOM 1497 C C . ARG B 1 24 ? -7.285 7.637 2.322 1 98 24 ARG B C 1
ATOM 1499 O O . ARG B 1 24 ? -7.5 8.852 2.379 1 98 24 ARG B O 1
ATOM 1506 N N . LYS B 1 25 ? -8.133 6.777 1.858 1 97.88 25 LYS B N 1
ATOM 1507 C CA . LYS B 1 25 ? -9.484 7.211 1.49 1 97.88 25 LYS B CA 1
ATOM 1508 C C . LYS B 1 25 ? -10.219 7.789 2.691 1 97.88 25 LYS B C 1
ATOM 1510 O O . LYS B 1 25 ? -10.82 8.867 2.602 1 97.88 25 LYS B O 1
ATOM 1515 N N . ASP B 1 26 ? -10.219 7.09 3.771 1 98.62 26 ASP B N 1
ATOM 1516 C CA . ASP B 1 26 ? -10.852 7.566 5 1 98.62 26 ASP B CA 1
ATOM 1517 C C . ASP B 1 26 ? -10.203 8.859 5.484 1 98.62 26 ASP B C 1
ATOM 1519 O O . ASP B 1 26 ? -10.898 9.766 5.953 1 98.62 26 ASP B O 1
ATOM 1523 N N . GLY B 1 27 ? -8.852 8.898 5.441 1 98.5 27 GLY B N 1
ATOM 1524 C CA . GLY B 1 27 ? -8.148 10.117 5.816 1 98.5 27 GLY B CA 1
ATOM 1525 C C . GLY B 1 27 ? -8.586 11.328 5.016 1 98.5 27 GLY B C 1
ATOM 1526 O O . GLY B 1 27 ? -8.766 12.414 5.57 1 98.5 27 GLY B O 1
ATOM 1527 N N . ALA B 1 28 ? -8.758 11.156 3.738 1 98.5 28 ALA B N 1
ATOM 1528 C CA . ALA B 1 28 ? -9.211 12.25 2.877 1 98.5 28 ALA B CA 1
ATOM 1529 C C . ALA B 1 28 ? -10.578 12.766 3.312 1 98.5 28 ALA B C 1
ATOM 1531 O O . ALA B 1 28 ? -10.797 13.977 3.369 1 98.5 28 ALA B O 1
ATOM 1532 N N . LEU B 1 29 ? -11.438 11.859 3.611 1 98.62 29 LEU B N 1
ATOM 1533 C CA . LEU B 1 29 ? -12.781 12.234 4.059 1 98.62 29 LEU B CA 1
ATOM 1534 C C . LEU B 1 29 ? -12.719 12.938 5.41 1 98.62 29 LEU B C 1
ATOM 1536 O O . LEU B 1 29 ? -13.477 13.883 5.652 1 98.62 29 LEU B O 1
ATOM 1540 N N . PHE B 1 30 ? -11.836 12.508 6.219 1 98.75 30 PHE B N 1
ATOM 1541 C CA . PHE B 1 30 ? -11.719 13.133 7.531 1 98.75 30 PHE B CA 1
ATOM 1542 C C . PHE B 1 30 ? -11.203 14.562 7.41 1 98.75 30 PHE B C 1
ATOM 1544 O O . PHE B 1 30 ? -11.672 15.461 8.102 1 98.75 30 PHE B O 1
ATOM 1551 N N . TYR B 1 31 ? -10.172 14.789 6.535 1 98.44 31 TYR B N 1
ATOM 1552 C CA . TYR B 1 31 ? -9.711 16.141 6.273 1 98.44 31 TYR B CA 1
ATOM 1553 C C . TYR B 1 31 ? -10.852 17.031 5.809 1 98.44 31 TYR B C 1
ATOM 1555 O O . TYR B 1 31 ? -10.977 18.172 6.254 1 98.44 31 TYR B O 1
ATOM 1563 N N . LYS B 1 32 ? -11.703 16.531 4.992 1 97.81 32 LYS B N 1
ATOM 1564 C CA . LYS B 1 32 ? -12.836 17.281 4.461 1 97.81 32 LYS B CA 1
ATOM 1565 C C . LYS B 1 32 ? -13.797 17.688 5.574 1 97.81 32 LYS B C 1
ATOM 1567 O O . LYS B 1 32 ? -14.422 18.75 5.508 1 97.81 32 LYS B O 1
ATOM 1572 N N . SER B 1 33 ? -13.914 16.859 6.559 1 97.62 33 SER B N 1
ATOM 1573 C CA . SER B 1 33 ? -14.797 17.156 7.68 1 97.62 33 SER B CA 1
ATOM 1574 C C . SER B 1 33 ? -14.328 18.391 8.438 1 97.62 33 SER B C 1
ATOM 1576 O O . SER B 1 33 ? -15.094 19 9.195 1 97.62 33 SER B O 1
ATOM 1578 N N . TYR B 1 34 ? -13.102 18.812 8.305 1 97.19 34 TYR B N 1
ATOM 1579 C CA . TYR B 1 34 ? -12.555 20.031 8.883 1 97.19 34 TYR B CA 1
ATOM 1580 C C . TYR B 1 34 ? -12.57 21.172 7.871 1 97.19 34 TYR B C 1
ATOM 1582 O O . TYR B 1 34 ? -12.008 22.234 8.117 1 97.19 34 TYR B O 1
ATOM 1590 N N . GLY B 1 35 ? -13.125 20.875 6.676 1 97.19 35 GLY B N 1
ATOM 1591 C CA . GLY B 1 35 ? -13.141 21.875 5.613 1 97.19 35 GLY B CA 1
ATOM 1592 C C . GLY B 1 35 ? -11.805 22.016 4.902 1 97.19 35 GLY B C 1
ATOM 1593 O O . GLY B 1 35 ? -11.539 23.031 4.27 1 97.19 35 GLY B O 1
ATOM 1594 N N . ILE B 1 36 ? -10.922 21.016 5.051 1 97.38 36 ILE B N 1
ATOM 1595 C CA . ILE B 1 36 ? -9.594 21.047 4.441 1 97.38 36 ILE B CA 1
ATOM 1596 C C . ILE B 1 36 ? -9.562 20.141 3.213 1 97.38 36 ILE B C 1
ATOM 1598 O O . ILE B 1 36 ? -9.875 18.953 3.301 1 97.38 36 ILE B O 1
ATOM 1602 N N . ASP B 1 37 ? -9.211 20.75 2.143 1 94.62 37 ASP B N 1
ATOM 1603 C CA . ASP B 1 37 ? -9.031 19.984 0.919 1 94.62 37 ASP B CA 1
ATOM 1604 C C . ASP B 1 37 ? -7.594 19.469 0.804 1 94.62 37 ASP B C 1
ATOM 1606 O O . ASP B 1 37 ? -6.75 20.109 0.173 1 94.62 37 ASP B O 1
ATOM 1610 N N . PHE B 1 38 ? -7.336 18.359 1.375 1 97.25 38 PHE B N 1
ATOM 1611 C CA . PHE B 1 38 ? -6.004 17.766 1.446 1 97.25 38 PHE B CA 1
ATOM 1612 C C . PHE B 1 38 ? -6.02 16.328 0.947 1 97.25 38 PHE B C 1
ATOM 1614 O O . PHE B 1 38 ? -6.891 15.547 1.331 1 97.25 38 PHE B O 1
ATOM 1621 N N . GLU B 1 39 ? -5.09 16.031 0.077 1 97.44 39 GLU B N 1
ATOM 1622 C CA . GLU B 1 39 ? -4.91 14.648 -0.361 1 97.44 39 GLU B CA 1
ATOM 1623 C C . GLU B 1 39 ? -3.846 13.938 0.47 1 97.44 39 GLU B C 1
ATOM 1625 O O . GLU B 1 39 ? -2.709 14.406 0.561 1 97.44 39 GLU B O 1
ATOM 1630 N N . PRO B 1 40 ? -4.219 12.773 0.922 1 97.88 40 PRO B N 1
ATOM 1631 C CA . PRO B 1 40 ? -3.266 12.047 1.768 1 97.88 40 PRO B CA 1
ATOM 1632 C C . PRO B 1 40 ? -1.95 11.75 1.052 1 97.88 40 PRO B C 1
ATOM 1634 O O . PRO B 1 40 ? -0.899 11.672 1.693 1 97.88 40 PRO B O 1
ATOM 1637 N N . LYS B 1 41 ? -1.925 11.625 -0.265 1 97.12 41 LYS B N 1
ATOM 1638 C CA . LYS B 1 41 ? -0.695 11.375 -1.011 1 97.12 41 LYS B CA 1
ATOM 1639 C C . LYS B 1 41 ? 0.282 12.539 -0.865 1 97.12 41 LYS B C 1
ATOM 1641 O O . LYS B 1 41 ? 1.478 12.391 -1.126 1 97.12 41 LYS B O 1
ATOM 1646 N N . TRP B 1 42 ? -0.182 13.742 -0.496 1 97.94 42 TRP B N 1
ATOM 1647 C CA . TRP B 1 42 ? 0.661 14.922 -0.335 1 97.94 42 TRP B CA 1
ATOM 1648 C C . TRP B 1 42 ? 1.405 14.883 0.996 1 97.94 42 TRP B C 1
ATOM 1650 O O . TRP B 1 42 ? 2.428 15.555 1.162 1 97.94 42 TRP B O 1
ATOM 1660 N N . PHE B 1 43 ? 0.917 14.086 1.949 1 98.19 43 PHE B N 1
ATOM 1661 C CA . PHE B 1 43 ? 1.361 14.07 3.338 1 98.19 43 PHE B CA 1
ATOM 1662 C C . PHE B 1 43 ? 2.869 13.859 3.422 1 98.19 43 PHE B C 1
ATOM 1664 O O . PHE B 1 43 ? 3.572 14.633 4.086 1 98.19 43 PHE B O 1
ATOM 1671 N N . PRO B 1 44 ? 3.389 12.859 2.75 1 98 44 PRO B N 1
ATOM 1672 C CA . PRO B 1 44 ? 4.812 12.602 2.963 1 98 44 PRO B CA 1
ATOM 1673 C C . PRO B 1 44 ? 5.691 13.797 2.615 1 98 44 PRO B C 1
ATOM 1675 O O . PRO B 1 44 ? 6.648 14.094 3.334 1 98 44 PRO B O 1
ATOM 1678 N N . VAL B 1 45 ? 5.375 14.492 1.586 1 98.12 45 VAL B N 1
ATOM 1679 C CA . VAL B 1 45 ? 6.199 15.617 1.155 1 98.12 45 VAL B CA 1
ATOM 1680 C C . VAL B 1 45 ? 5.957 16.812 2.072 1 98.12 45 VAL B C 1
ATOM 1682 O O . VAL B 1 45 ? 6.906 17.438 2.564 1 98.12 45 VAL B O 1
ATOM 1685 N N . ILE B 1 46 ? 4.688 17.109 2.332 1 98.12 46 ILE B N 1
ATOM 1686 C CA . ILE B 1 46 ? 4.312 18.281 3.131 1 98.12 46 ILE B CA 1
ATOM 1687 C C . ILE B 1 46 ? 4.863 18.125 4.547 1 98.12 46 ILE B C 1
ATOM 1689 O O . ILE B 1 46 ? 5.461 19.062 5.09 1 98.12 46 ILE B O 1
ATOM 1693 N N . TYR B 1 47 ? 4.691 16.969 5.109 1 98.06 47 TYR B N 1
ATOM 1694 C CA . TYR B 1 47 ? 5.16 16.688 6.465 1 98.06 47 TYR B CA 1
ATOM 1695 C C . TYR B 1 47 ? 6.68 16.766 6.539 1 98.06 47 TYR B C 1
ATOM 1697 O O . TYR B 1 47 ? 7.23 17.297 7.512 1 98.06 47 TYR B O 1
ATOM 1705 N N . THR B 1 48 ? 7.355 16.25 5.539 1 98.25 48 THR B N 1
ATOM 1706 C CA . THR B 1 48 ? 8.812 16.266 5.484 1 98.25 48 THR B CA 1
ATOM 1707 C C . THR B 1 48 ? 9.344 17.688 5.41 1 98.25 48 THR B C 1
ATOM 1709 O O . THR B 1 48 ? 10.242 18.062 6.16 1 98.25 48 THR B O 1
ATOM 1712 N N . LEU B 1 49 ? 8.758 18.5 4.59 1 98.06 49 LEU B N 1
ATOM 1713 C CA . LEU B 1 49 ? 9.211 19.859 4.41 1 98.06 49 LEU B CA 1
ATOM 1714 C C . LEU B 1 49 ? 8.891 20.719 5.637 1 98.06 49 LEU B C 1
ATOM 1716 O O . LEU B 1 49 ? 9.617 21.656 5.949 1 98.06 49 LEU B O 1
ATOM 1720 N N . TYR B 1 50 ? 7.801 20.312 6.289 1 97.56 50 TYR B N 1
ATOM 1721 C CA . TYR B 1 50 ? 7.473 20.984 7.547 1 97.56 50 TYR B CA 1
ATOM 1722 C C . TYR B 1 50 ? 8.578 20.781 8.578 1 97.56 50 TYR B C 1
ATOM 1724 O O . TYR B 1 50 ? 8.922 21.703 9.32 1 97.56 50 TYR B O 1
ATOM 1732 N N . HIS B 1 51 ? 9.242 19.656 8.555 1 96.69 51 HIS B N 1
ATOM 1733 C CA . HIS B 1 51 ? 10.227 19.312 9.57 1 96.69 51 HIS B CA 1
ATOM 1734 C C . HIS B 1 51 ? 11.641 19.656 9.109 1 96.69 51 HIS B C 1
ATOM 1736 O O . HIS B 1 51 ? 12.508 19.953 9.938 1 96.69 51 HIS B O 1
ATOM 1742 N N . LYS B 1 52 ? 11.922 19.672 7.785 1 95.81 52 LYS B N 1
ATOM 1743 C CA . LYS B 1 52 ? 13.289 19.828 7.297 1 95.81 52 LYS B CA 1
ATOM 1744 C C . LYS B 1 52 ? 13.453 21.141 6.543 1 95.81 52 LYS B C 1
ATOM 1746 O O . LYS B 1 52 ? 14.57 21.531 6.184 1 95.81 52 LYS B O 1
ATOM 1751 N N . GLU B 1 53 ? 12.414 21.922 6.316 1 93.69 53 GLU B N 1
ATOM 1752 C CA . GLU B 1 53 ? 12.328 23.297 5.824 1 93.69 53 GLU B CA 1
ATOM 1753 C C . GLU B 1 53 ? 12.656 23.375 4.336 1 93.69 53 GLU B C 1
ATOM 1755 O O . GLU B 1 53 ? 11.812 23.734 3.521 1 93.69 53 GLU B O 1
ATOM 1760 N N . THR B 1 54 ? 14 23.062 3.984 1 96.56 54 THR B N 1
ATOM 1761 C CA . THR B 1 54 ? 14.422 23.125 2.59 1 96.56 54 THR B CA 1
ATOM 1762 C C . THR B 1 54 ? 15.195 21.875 2.193 1 96.56 54 THR B C 1
ATOM 1764 O O . THR B 1 54 ? 16.156 21.5 2.867 1 96.56 54 THR B O 1
ATOM 1767 N N . LEU B 1 55 ? 14.719 21.234 1.114 1 97.25 55 LEU B N 1
ATOM 1768 C CA . LEU B 1 55 ? 15.375 20.031 0.625 1 97.25 55 LEU B CA 1
ATOM 1769 C C . LEU B 1 55 ? 15.438 20.016 -0.898 1 97.25 55 LEU B C 1
ATOM 1771 O O . LEU B 1 55 ? 14.578 20.609 -1.561 1 97.25 55 LEU B O 1
ATOM 1775 N N . SER B 1 56 ? 16.453 19.344 -1.427 1 96.56 56 SER B N 1
ATOM 1776 C CA . SER B 1 56 ? 16.469 19.047 -2.854 1 96.56 56 SER B CA 1
ATOM 1777 C C . SER B 1 56 ? 15.492 17.938 -3.197 1 96.56 56 SER B C 1
ATOM 1779 O O . SER B 1 56 ? 14.992 17.25 -2.307 1 96.56 56 SER B O 1
ATOM 1781 N N . VAL B 1 57 ? 15.25 17.812 -4.512 1 96.5 57 VAL B N 1
ATOM 1782 C CA . VAL B 1 57 ? 14.359 16.75 -4.973 1 96.5 57 VAL B CA 1
ATOM 1783 C C . VAL B 1 57 ? 14.898 15.391 -4.527 1 96.5 57 VAL B C 1
ATOM 1785 O O . VAL B 1 57 ? 14.141 14.555 -4.035 1 96.5 57 VAL B O 1
ATOM 1788 N N . VAL B 1 58 ? 16.188 15.25 -4.672 1 95.81 58 VAL B N 1
ATOM 1789 C CA . VAL B 1 58 ? 16.828 13.984 -4.316 1 95.81 58 VAL B CA 1
ATOM 1790 C C . VAL B 1 58 ? 16.703 13.75 -2.814 1 95.81 58 VAL B C 1
ATOM 1792 O O . VAL B 1 58 ? 16.406 12.633 -2.377 1 95.81 58 VAL B O 1
ATOM 1795 N N . GLU B 1 59 ? 16.875 14.742 -2.041 1 96.88 59 GLU B N 1
ATOM 1796 C CA . GLU B 1 59 ? 16.766 14.633 -0.59 1 96.88 59 GLU B CA 1
ATOM 1797 C C . GLU B 1 59 ? 15.336 14.312 -0.169 1 96.88 59 GLU B C 1
ATOM 1799 O O . GLU B 1 59 ? 15.117 13.523 0.75 1 96.88 59 GLU B O 1
ATOM 1804 N N . ILE B 1 60 ? 14.359 14.93 -0.791 1 98.06 60 ILE B N 1
ATOM 1805 C CA . ILE B 1 60 ? 12.961 14.648 -0.489 1 98.06 60 ILE B CA 1
ATOM 1806 C C . ILE B 1 60 ? 12.656 13.18 -0.796 1 98.06 60 ILE B C 1
ATOM 1808 O O . ILE B 1 60 ? 12.07 12.477 0.029 1 98.06 60 ILE B O 1
ATOM 1812 N N . ALA B 1 61 ? 13.062 12.75 -1.986 1 97.5 61 ALA B N 1
ATOM 1813 C CA . ALA B 1 61 ? 12.828 11.359 -2.375 1 97.5 61 ALA B CA 1
ATOM 1814 C C . ALA B 1 61 ? 13.391 10.398 -1.335 1 97.5 61 ALA B C 1
ATOM 1816 O O . ALA B 1 61 ? 12.734 9.422 -0.956 1 97.5 61 ALA B O 1
ATOM 1817 N N . ASN B 1 62 ? 14.602 10.695 -0.815 1 96.44 62 ASN B N 1
ATOM 1818 C CA . ASN B 1 62 ? 15.258 9.867 0.199 1 96.44 62 ASN B CA 1
ATOM 1819 C C . ASN B 1 62 ? 14.508 9.922 1.528 1 96.44 62 ASN B C 1
ATOM 1821 O O . ASN B 1 62 ? 14.367 8.906 2.211 1 96.44 62 ASN B O 1
ATOM 1825 N N . GLU B 1 63 ? 14.008 11.078 1.854 1 96.62 63 GLU B N 1
ATOM 1826 C CA . GLU B 1 63 ? 13.328 11.273 3.133 1 96.62 63 GLU B CA 1
ATOM 1827 C C . GLU B 1 63 ? 11.984 10.555 3.156 1 96.62 63 GLU B C 1
ATOM 1829 O O . GLU B 1 63 ? 11.539 10.086 4.207 1 96.62 63 GLU B O 1
ATOM 1834 N N . ILE B 1 64 ? 11.297 10.477 2.023 1 97.25 64 ILE B N 1
ATOM 1835 C CA . ILE B 1 64 ? 9.945 9.938 2.055 1 97.25 64 ILE B CA 1
ATOM 1836 C C . ILE B 1 64 ? 9.961 8.492 1.561 1 97.25 64 ILE B C 1
ATOM 1838 O O . ILE B 1 64 ? 8.977 7.762 1.72 1 97.25 64 ILE B O 1
ATOM 1842 N N . GLY B 1 65 ? 11.008 8.055 0.911 1 95.5 65 GLY B N 1
ATOM 1843 C CA . GLY B 1 65 ? 11.164 6.68 0.463 1 95.5 65 GLY B CA 1
ATOM 1844 C C . GLY B 1 65 ? 10.477 6.398 -0.859 1 95.5 65 GLY B C 1
ATOM 1845 O O . GLY B 1 65 ? 9.969 5.297 -1.081 1 95.5 65 GLY B O 1
ATOM 1846 N N . TYR B 1 66 ? 10.273 7.363 -1.696 1 96.44 66 TYR B N 1
ATOM 1847 C CA . TYR B 1 66 ? 9.688 7.203 -3.023 1 96.44 66 TYR B CA 1
ATOM 1848 C C . TYR B 1 66 ? 10.766 7.246 -4.102 1 96.44 66 TYR B C 1
ATOM 1850 O O . TYR B 1 66 ? 11.883 7.707 -3.854 1 96.44 66 TYR B O 1
ATOM 1858 N N . THR B 1 67 ? 10.484 6.719 -5.246 1 95.19 67 THR B N 1
ATOM 1859 C CA . THR B 1 67 ? 11.383 6.863 -6.391 1 95.19 67 THR B CA 1
ATOM 1860 C C . THR B 1 67 ? 11.43 8.312 -6.867 1 95.19 67 THR B C 1
ATOM 1862 O O . THR B 1 67 ? 10.523 9.094 -6.578 1 95.19 67 THR B O 1
ATOM 1865 N N . HIS B 1 68 ? 12.453 8.578 -7.602 1 96 68 HIS B N 1
ATOM 1866 C CA . HIS B 1 68 ? 12.633 9.93 -8.117 1 96 68 HIS B CA 1
ATOM 1867 C C . HIS B 1 68 ? 11.477 10.336 -9.016 1 96 68 HIS B C 1
ATOM 1869 O O . HIS B 1 68 ? 10.891 11.406 -8.844 1 96 68 HIS B O 1
ATOM 1875 N N . PRO B 1 69 ? 11.031 9.508 -9.961 1 95.94 69 PRO B N 1
ATOM 1876 C CA . PRO B 1 69 ? 9.906 9.891 -10.82 1 95.94 69 PRO B CA 1
ATOM 1877 C C . PRO B 1 69 ? 8.617 10.117 -10.031 1 95.94 69 PRO B C 1
ATOM 1879 O O . PRO B 1 69 ? 7.883 11.07 -10.312 1 95.94 69 PRO B O 1
ATOM 1882 N N . SER B 1 70 ? 8.32 9.227 -9.039 1 95.75 70 SER B N 1
ATOM 1883 C CA . SER B 1 70 ? 7.137 9.383 -8.203 1 95.75 70 SER B CA 1
ATOM 1884 C C . SER B 1 70 ? 7.191 10.688 -7.406 1 95.75 70 SER B C 1
ATOM 1886 O O . SER B 1 70 ? 6.176 11.367 -7.25 1 95.75 70 SER B O 1
ATOM 1888 N N . THR B 1 71 ? 8.359 11 -6.938 1 97.81 71 THR B N 1
ATOM 1889 C CA . THR B 1 71 ? 8.555 12.219 -6.164 1 97.81 71 THR B CA 1
ATOM 1890 C C . THR B 1 71 ? 8.344 13.453 -7.035 1 97.81 71 THR B C 1
ATOM 1892 O O . THR B 1 71 ? 7.664 14.398 -6.637 1 97.81 71 THR B O 1
ATOM 1895 N N . ILE B 1 72 ? 8.828 13.422 -8.227 1 97.12 72 ILE B N 1
ATOM 1896 C CA . ILE B 1 72 ? 8.711 14.531 -9.164 1 97.12 72 ILE B CA 1
ATOM 1897 C C . ILE B 1 72 ? 7.238 14.797 -9.469 1 97.12 72 ILE B C 1
ATOM 1899 O O . ILE B 1 72 ? 6.797 15.945 -9.461 1 97.12 72 ILE B O 1
ATOM 1903 N N . SER B 1 73 ? 6.535 13.703 -9.68 1 97.25 73 SER B N 1
ATOM 1904 C CA . SER B 1 73 ? 5.113 13.836 -9.969 1 97.25 73 SER B CA 1
ATOM 1905 C C . SER B 1 73 ? 4.367 14.484 -8.805 1 97.25 73 SER B C 1
ATOM 1907 O O . SER B 1 73 ? 3.504 15.336 -9.008 1 97.25 73 SER B O 1
ATOM 1909 N N . LEU B 1 74 ? 4.664 14.109 -7.66 1 97.88 74 LEU B N 1
ATOM 1910 C CA . LEU B 1 74 ? 4.027 14.648 -6.465 1 97.88 74 LEU B CA 1
ATOM 1911 C C . LEU B 1 74 ? 4.387 16.125 -6.281 1 97.88 74 LEU B C 1
ATOM 1913 O O . LEU B 1 74 ? 3.529 16.938 -5.93 1 97.88 74 LEU B O 1
ATOM 1917 N N . LEU B 1 75 ? 5.645 16.469 -6.512 1 98.44 75 LEU B N 1
ATOM 1918 C CA . LEU B 1 75 ? 6.094 17.844 -6.367 1 98.44 75 LEU B CA 1
ATOM 1919 C C . LEU B 1 75 ? 5.402 18.75 -7.383 1 98.44 75 LEU B C 1
ATOM 1921 O O . LEU B 1 75 ? 5.027 19.875 -7.059 1 98.44 75 LEU B O 1
ATOM 1925 N N . LYS B 1 76 ? 5.266 18.281 -8.586 1 98 76 LYS B N 1
ATOM 1926 C CA . LYS B 1 76 ? 4.555 19.047 -9.602 1 98 76 LYS B CA 1
ATOM 1927 C C . LYS B 1 76 ? 3.121 19.328 -9.172 1 98 76 LYS B C 1
ATOM 1929 O O . LYS B 1 76 ? 2.625 20.453 -9.359 1 98 76 LYS B O 1
ATOM 1934 N N . GLU B 1 77 ? 2.518 18.359 -8.617 1 98.06 77 GLU B N 1
ATOM 1935 C CA . GLU B 1 77 ? 1.147 18.516 -8.133 1 98.06 77 GLU B CA 1
ATOM 1936 C C . GLU B 1 77 ? 1.073 19.547 -7.008 1 98.06 77 GLU B C 1
ATOM 1938 O O . GLU B 1 77 ? 0.19 20.406 -7 1 98.06 77 GLU B O 1
ATOM 1943 N N . LEU B 1 78 ? 1.972 19.469 -6.07 1 98.62 78 LEU B N 1
ATOM 1944 C CA . LEU B 1 78 ? 1.995 20.375 -4.926 1 98.62 78 LEU B CA 1
ATOM 1945 C C . LEU B 1 78 ? 2.316 21.812 -5.367 1 98.62 78 LEU B C 1
ATOM 1947 O O . LEU B 1 78 ? 1.818 22.766 -4.781 1 98.62 78 LEU B O 1
ATOM 1951 N N . GLU B 1 79 ? 3.17 21.938 -6.367 1 98.38 79 GLU B N 1
ATOM 1952 C CA . GLU B 1 79 ? 3.455 23.25 -6.949 1 98.38 79 GLU B CA 1
ATOM 1953 C C . GLU B 1 79 ? 2.213 23.844 -7.605 1 98.38 79 GLU B C 1
ATOM 1955 O O . GLU B 1 79 ? 1.938 25.031 -7.457 1 98.38 79 GLU B O 1
ATOM 1960 N N . LYS B 1 80 ? 1.546 23 -8.32 1 98.12 80 LYS B N 1
ATOM 1961 C CA . LYS B 1 80 ? 0.305 23.438 -8.961 1 98.12 80 LYS B CA 1
ATOM 1962 C C . LYS B 1 80 ? -0.7 23.938 -7.922 1 98.12 80 LYS B C 1
ATOM 1964 O O . LYS B 1 80 ? -1.451 24.875 -8.18 1 98.12 80 LYS B O 1
ATOM 1969 N N . GLN B 1 81 ? -0.687 23.328 -6.719 1 97.94 81 GLN B N 1
ATOM 1970 C CA . GLN B 1 81 ? -1.572 23.719 -5.621 1 97.94 81 GLN B CA 1
ATOM 1971 C C . GLN B 1 81 ? -1.018 24.922 -4.863 1 97.94 81 GLN B C 1
ATOM 1973 O O . GLN B 1 81 ? -1.638 25.391 -3.91 1 97.94 81 GLN B O 1
ATOM 1978 N N . LYS B 1 82 ? 0.172 25.359 -5.246 1 98.5 82 LYS B N 1
ATOM 1979 C CA . LYS B 1 82 ? 0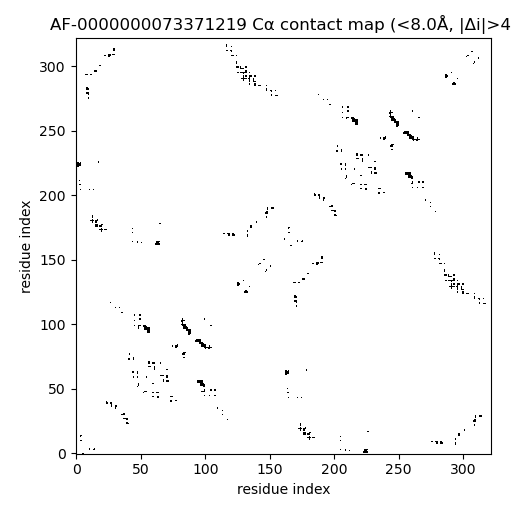.848 26.516 -4.656 1 98.5 82 LYS B CA 1
ATOM 1980 C C . LYS B 1 82 ? 1.195 26.266 -3.193 1 98.5 82 LYS B C 1
ATOM 1982 O O . LYS B 1 82 ? 1.205 27.188 -2.383 1 98.5 82 LYS B O 1
ATOM 1987 N N . LEU B 1 83 ? 1.399 24.984 -2.818 1 98.69 83 LEU B N 1
ATOM 1988 C CA . LEU B 1 83 ? 1.739 24.625 -1.449 1 98.69 83 LEU B CA 1
ATOM 1989 C C . LEU B 1 83 ? 3.25 24.609 -1.247 1 98.69 83 LEU B C 1
ATOM 1991 O O . LEU B 1 83 ? 3.73 24.75 -0.119 1 98.69 83 LEU B O 1
ATOM 1995 N N . ILE B 1 84 ? 3.961 24.406 -2.367 1 98.75 84 ILE B N 1
ATOM 1996 C CA . ILE B 1 84 ? 5.418 24.422 -2.322 1 98.75 84 ILE B CA 1
ATOM 1997 C C . ILE B 1 84 ? 5.957 25.312 -3.447 1 98.75 84 ILE B C 1
ATOM 1999 O O . ILE B 1 84 ? 5.23 25.656 -4.379 1 98.75 84 ILE B O 1
ATOM 2003 N N . ARG B 1 85 ? 7.215 25.703 -3.299 1 98 85 ARG B N 1
ATOM 2004 C CA . ARG B 1 85 ? 7.957 26.422 -4.324 1 98 85 ARG B CA 1
ATOM 2005 C C . ARG B 1 85 ? 9.391 25.922 -4.422 1 98 85 ARG B C 1
ATOM 2007 O O . ARG B 1 85 ? 9.883 25.25 -3.512 1 98 85 ARG B O 1
ATOM 2014 N N . SER B 1 86 ? 9.977 26.156 -5.535 1 94.62 86 SER B N 1
ATOM 2015 C CA . SER B 1 86 ? 11.367 25.766 -5.723 1 94.62 86 SER B CA 1
ATOM 2016 C C . SER B 1 86 ? 12.227 26.953 -6.129 1 94.62 86 SER B C 1
ATOM 2018 O O . SER B 1 86 ? 11.719 27.938 -6.68 1 94.62 86 SER B O 1
ATOM 2020 N N . LYS B 1 87 ? 13.422 26.953 -5.762 1 91.44 87 LYS B N 1
ATOM 2021 C CA . LYS B 1 87 ? 14.445 27.891 -6.223 1 91.44 87 LYS B CA 1
ATOM 2022 C C . LYS B 1 87 ? 15.719 27.141 -6.621 1 91.44 87 LYS B C 1
ATOM 2024 O O . LYS B 1 87 ? 15.977 26.031 -6.137 1 91.44 87 LYS B O 1
ATOM 2029 N N . LYS B 1 88 ? 16.375 27.781 -7.539 1 88.19 88 LYS B N 1
ATOM 2030 C CA . LYS B 1 88 ? 17.641 27.172 -7.941 1 88.19 88 LYS B CA 1
ATOM 2031 C C . LYS B 1 88 ? 18.703 27.359 -6.859 1 88.19 88 LYS B C 1
ATOM 2033 O O . LYS B 1 88 ? 18.766 28.406 -6.219 1 88.19 88 LYS B O 1
ATOM 2038 N N . ASP B 1 89 ? 19.406 26.297 -6.719 1 84.12 89 ASP B N 1
ATOM 2039 C CA . ASP B 1 89 ? 20.562 26.391 -5.816 1 84.12 89 ASP B CA 1
ATOM 2040 C C . ASP B 1 89 ? 21.625 27.328 -6.379 1 84.12 89 ASP B C 1
ATOM 2042 O O . ASP B 1 89 ? 21.938 27.266 -7.566 1 84.12 89 ASP B O 1
ATOM 2046 N N . LYS B 1 90 ? 22.094 28.141 -5.586 1 81.88 90 LYS B N 1
ATOM 2047 C CA . LYS B 1 90 ? 23.062 29.141 -6.012 1 81.88 90 LYS B CA 1
ATOM 2048 C C . LYS B 1 90 ? 24.375 28.484 -6.438 1 81.88 90 LYS B C 1
ATOM 2050 O O . LYS B 1 90 ? 25.062 28.984 -7.332 1 81.88 90 LYS B O 1
ATOM 2055 N N . ILE B 1 91 ? 24.734 27.469 -5.875 1 82.75 91 ILE B N 1
ATOM 2056 C CA . ILE B 1 91 ? 26.016 26.812 -6.094 1 82.75 91 ILE B CA 1
ATOM 2057 C C . ILE B 1 91 ? 25.875 25.781 -7.211 1 82.75 91 ILE B C 1
ATOM 2059 O O . ILE B 1 91 ? 26.734 25.672 -8.078 1 82.75 91 ILE B O 1
ATOM 2063 N N . ASP B 1 92 ? 24.859 25.078 -7.184 1 82.94 92 ASP B N 1
ATOM 2064 C CA . ASP B 1 92 ? 24.547 24.062 -8.18 1 82.94 92 ASP B CA 1
ATOM 2065 C C . ASP B 1 92 ? 23.234 24.344 -8.883 1 82.94 92 ASP B C 1
ATOM 2067 O O . ASP B 1 92 ? 22.172 23.922 -8.414 1 82.94 92 ASP B O 1
ATOM 2071 N N . GLU B 1 93 ? 23.297 24.938 -9.984 1 78.69 93 GLU B N 1
ATOM 2072 C CA . GLU B 1 93 ? 22.109 25.438 -10.672 1 78.69 93 GLU B CA 1
ATOM 2073 C C . GLU B 1 93 ? 21.219 24.297 -11.156 1 78.69 93 GLU B C 1
ATOM 2075 O O . GLU B 1 93 ? 20.062 24.516 -11.5 1 78.69 93 GLU B O 1
ATOM 2080 N N . ARG B 1 94 ? 21.75 23.078 -11.109 1 78.56 94 ARG B N 1
ATOM 2081 C CA . ARG B 1 94 ? 20.953 21.938 -11.516 1 78.56 94 ARG B CA 1
ATOM 2082 C C . ARG B 1 94 ? 20.109 21.406 -10.352 1 78.56 94 ARG B C 1
ATOM 2084 O O . ARG B 1 94 ? 19.172 20.641 -10.555 1 78.56 94 ARG B O 1
ATOM 2091 N N . LYS B 1 95 ? 20.5 21.938 -9.289 1 88.38 95 LYS B N 1
ATOM 2092 C CA . LYS B 1 95 ? 19.812 21.484 -8.086 1 88.38 95 LYS B CA 1
ATOM 2093 C C . LYS B 1 95 ? 18.641 22.391 -7.734 1 88.38 95 LYS B C 1
ATOM 2095 O O . LYS B 1 95 ? 18.797 23.609 -7.656 1 88.38 95 LYS B O 1
ATOM 2100 N N . ARG B 1 96 ? 17.453 21.781 -7.66 1 92.88 96 ARG B N 1
ATOM 2101 C CA . ARG B 1 96 ? 16.266 22.5 -7.215 1 92.88 96 ARG B CA 1
ATOM 2102 C C . ARG B 1 96 ? 16.047 22.328 -5.715 1 92.88 96 ARG B C 1
ATOM 2104 O O . ARG B 1 96 ? 16.062 21.203 -5.203 1 92.88 96 ARG B O 1
ATOM 2111 N N . LEU B 1 97 ? 15.891 23.5 -5.09 1 96.56 97 LEU B N 1
ATOM 2112 C CA . LEU B 1 97 ? 15.602 23.5 -3.658 1 96.56 97 LEU B CA 1
ATOM 2113 C C . LEU B 1 97 ? 14.125 23.781 -3.4 1 96.56 97 LEU B C 1
ATOM 2115 O O . LEU B 1 97 ? 13.602 24.812 -3.844 1 96.56 97 LEU B O 1
ATOM 2119 N N . ILE B 1 98 ? 13.492 22.844 -2.654 1 98.38 98 ILE B N 1
ATOM 2120 C CA . ILE B 1 98 ? 12.047 22.891 -2.453 1 98.38 98 ILE B CA 1
ATOM 2121 C C . ILE B 1 98 ? 11.734 23.328 -1.024 1 98.38 98 ILE B C 1
ATOM 2123 O O . ILE B 1 98 ? 12.383 22.875 -0.076 1 98.38 98 ILE B O 1
ATOM 2127 N N . GLN B 1 99 ? 10.742 24.188 -0.896 1 98.38 99 GLN B N 1
ATOM 2128 C CA . GLN B 1 99 ? 10.289 24.656 0.408 1 98.38 99 GLN B CA 1
ATOM 2129 C C . GLN B 1 99 ? 8.773 24.875 0.416 1 98.38 99 GLN B C 1
ATOM 2131 O O . GLN B 1 99 ? 8.156 25.031 -0.641 1 98.38 99 GLN B O 1
A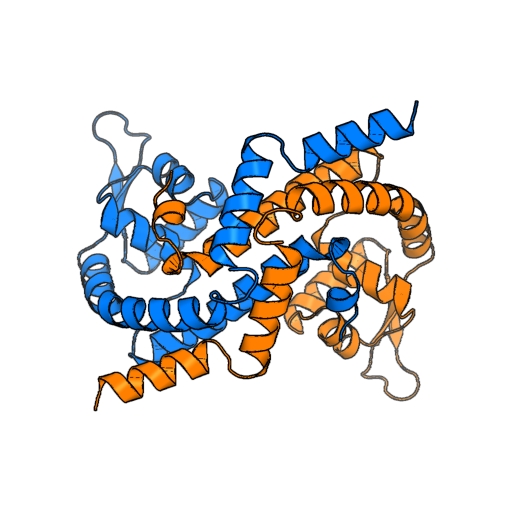TOM 2136 N N . LEU B 1 100 ? 8.203 24.875 1.637 1 98.62 100 LEU B N 1
ATOM 2137 C CA . LEU B 1 100 ? 6.797 25.234 1.761 1 98.62 100 LEU B CA 1
ATOM 2138 C C . LEU B 1 100 ? 6.594 26.719 1.438 1 98.62 100 LEU B C 1
ATOM 2140 O O . LEU B 1 100 ? 7.422 27.562 1.797 1 98.62 100 LEU B O 1
ATOM 2144 N N . THR B 1 101 ? 5.441 27.047 0.747 1 98.62 101 THR B N 1
ATOM 2145 C CA . THR B 1 101 ? 5.008 28.422 0.621 1 98.62 101 THR B CA 1
ATOM 2146 C C . THR B 1 101 ? 4.293 28.891 1.889 1 98.62 101 THR B C 1
ATOM 2148 O O . THR B 1 101 ? 4.113 28.109 2.824 1 98.62 101 THR B O 1
ATOM 2151 N N . ALA B 1 102 ? 3.926 30.234 1.919 1 98.31 102 ALA B N 1
ATOM 2152 C CA . ALA B 1 102 ? 3.088 30.734 3.008 1 98.31 102 ALA B CA 1
ATOM 2153 C C . ALA B 1 102 ? 1.776 29.953 3.086 1 98.31 102 ALA B C 1
ATOM 2155 O O . ALA B 1 102 ? 1.304 29.641 4.18 1 98.31 102 ALA B O 1
ATOM 2156 N N . LYS B 1 103 ? 1.291 29.656 1.917 1 98.38 103 LYS B N 1
ATOM 2157 C CA . LYS B 1 103 ? 0.071 28.859 1.854 1 98.38 103 LYS B CA 1
ATOM 2158 C C . LYS B 1 103 ? 0.298 27.469 2.426 1 98.38 103 LYS B C 1
ATOM 2160 O O . LYS B 1 103 ? -0.557 26.922 3.137 1 98.38 103 LYS B O 1
ATOM 2165 N N . GLY B 1 104 ? 1.447 26.859 2.09 1 98.38 104 GLY B N 1
ATOM 2166 C CA . GLY B 1 104 ? 1.812 25.562 2.633 1 98.38 104 GLY B CA 1
ATOM 2167 C C . GLY B 1 104 ? 1.958 25.562 4.145 1 98.38 104 GLY B C 1
ATOM 2168 O O . GLY B 1 104 ? 1.513 24.641 4.816 1 98.38 104 GLY B O 1
ATOM 2169 N N . GLN B 1 105 ? 2.516 26.656 4.637 1 98.06 105 GLN B N 1
ATOM 2170 C CA . GLN B 1 105 ? 2.689 26.781 6.078 1 98.06 105 GLN B CA 1
ATOM 2171 C C . GLN B 1 105 ? 1.345 26.938 6.781 1 98.06 105 GLN B C 1
ATOM 2173 O O . GLN B 1 105 ? 1.125 26.359 7.848 1 98.06 105 GLN B O 1
ATOM 2178 N N . GLU B 1 106 ? 0.503 27.719 6.219 1 97.88 106 GLU B N 1
ATOM 2179 C CA . GLU B 1 106 ? -0.838 27.891 6.77 1 97.88 106 GLU B CA 1
ATOM 2180 C C . GLU B 1 106 ? -1.602 26.578 6.793 1 97.88 106 GLU B C 1
ATOM 2182 O O . GLU B 1 106 ? -2.326 26.281 7.75 1 97.88 106 GLU B O 1
ATOM 2187 N N . LEU B 1 107 ? -1.427 25.812 5.766 1 97.88 107 LEU B N 1
ATOM 2188 C CA . LEU B 1 107 ? -2.062 24.5 5.699 1 97.88 107 LEU B CA 1
ATOM 2189 C C . LEU B 1 107 ? -1.6 23.609 6.848 1 97.88 107 LEU B C 1
ATOM 2191 O O . LEU B 1 107 ? -2.406 22.906 7.457 1 97.88 107 LEU B O 1
ATOM 2195 N N . ILE B 1 108 ? -0.324 23.641 7.117 1 97.31 108 ILE B N 1
ATOM 2196 C CA . ILE B 1 108 ? 0.237 22.844 8.203 1 97.31 108 ILE B CA 1
ATOM 2197 C C . ILE B 1 108 ? -0.449 23.219 9.523 1 97.31 108 ILE B C 1
ATOM 2199 O O . ILE B 1 108 ? -0.82 22.328 10.305 1 97.31 108 ILE B O 1
ATOM 2203 N N . GLU B 1 109 ? -0.608 24.453 9.727 1 97.44 109 GLU B N 1
ATOM 2204 C CA . GLU B 1 109 ? -1.231 24.906 10.969 1 97.44 109 GLU B CA 1
ATOM 2205 C C . GLU B 1 109 ? -2.664 24.391 11.086 1 97.44 109 GLU B C 1
ATOM 2207 O O . GLU B 1 109 ? -3.117 24.047 12.18 1 97.44 109 GLU B O 1
ATOM 2212 N N . GLN B 1 110 ? -3.312 24.328 9.984 1 97.44 110 GLN B N 1
ATOM 2213 C CA . GLN B 1 110 ? -4.676 23.812 9.969 1 97.44 110 GLN B CA 1
ATOM 2214 C C . GLN B 1 110 ? -4.695 22.312 10.203 1 97.44 110 GLN B C 1
ATOM 2216 O O . GLN B 1 110 ? -5.652 21.781 10.773 1 97.44 110 GLN B O 1
ATOM 2221 N N . MET B 1 111 ? -3.645 21.625 9.82 1 97.25 111 MET B N 1
ATOM 2222 C CA . MET B 1 111 ? -3.617 20.156 9.82 1 97.25 111 MET B CA 1
ATOM 2223 C C . MET B 1 111 ? -3.207 19.609 11.18 1 97.25 111 MET B C 1
ATOM 2225 O O . MET B 1 111 ? -3.576 18.5 11.547 1 97.25 111 MET B O 1
ATOM 2229 N N . LYS B 1 112 ? -2.502 20.391 11.945 1 97.19 112 LYS B N 1
ATOM 2230 C CA . LYS B 1 112 ? -1.922 19.906 13.203 1 97.19 112 LYS B CA 1
ATOM 2231 C C . LYS B 1 112 ? -2.992 19.312 14.109 1 97.19 112 LYS B C 1
ATOM 2233 O O . LYS B 1 112 ? -2.852 18.188 14.578 1 97.19 112 LYS B O 1
ATOM 2238 N N . PRO B 1 113 ? -4.109 20.031 14.344 1 96.44 113 PRO B N 1
ATOM 2239 C CA . PRO B 1 113 ? -5.141 19.422 15.188 1 96.44 113 PRO B CA 1
ATOM 2240 C C . PRO B 1 113 ? -5.75 18.172 14.57 1 96.44 113 PRO B C 1
ATOM 2242 O O . PRO B 1 113 ? -6.152 17.266 15.289 1 96.44 113 PRO B O 1
ATOM 2245 N N . VAL B 1 114 ? -5.883 18.141 13.281 1 98.25 114 VAL B N 1
ATOM 2246 C CA . VAL B 1 114 ? -6.418 16.984 12.57 1 98.25 114 VAL B CA 1
ATOM 2247 C C . VAL B 1 114 ? -5.492 15.789 12.758 1 98.25 114 VAL B C 1
ATOM 2249 O O . VAL B 1 114 ? -5.953 14.688 13.047 1 98.25 114 VAL B O 1
ATOM 2252 N N . TRP B 1 115 ? -4.152 16 12.617 1 98.25 115 TRP B N 1
ATOM 2253 C CA . TRP B 1 115 ? -3.156 14.953 12.773 1 98.25 115 TRP B CA 1
ATOM 2254 C C . TRP B 1 115 ? -3.189 14.375 14.18 1 98.25 115 TRP B C 1
ATOM 2256 O O . TRP B 1 115 ? -2.947 13.18 14.375 1 98.25 115 TRP B O 1
ATOM 2266 N N . ASP B 1 116 ? -3.492 15.203 15.164 1 97.94 116 ASP B N 1
ATOM 2267 C CA . ASP B 1 116 ? -3.576 14.719 16.547 1 97.94 116 ASP B CA 1
ATOM 2268 C C . ASP B 1 116 ? -4.711 13.711 16.703 1 97.94 116 ASP B C 1
ATOM 2270 O O . ASP B 1 116 ? -4.539 12.68 17.359 1 97.94 116 ASP B O 1
ATOM 2274 N N . VAL B 1 117 ? -5.82 14.031 16.141 1 98.5 117 VAL B N 1
ATOM 2275 C CA . VAL B 1 117 ? -6.961 13.125 16.188 1 98.5 117 VAL B CA 1
ATOM 2276 C C . VAL B 1 117 ? -6.652 11.859 15.391 1 98.5 117 VAL B C 1
ATOM 2278 O O . VAL B 1 117 ? -6.953 10.742 15.836 1 98.5 117 VAL B O 1
ATOM 2281 N N . MET B 1 118 ? -6.066 12 14.227 1 98.62 118 MET B N 1
ATOM 2282 C CA . MET B 1 118 ? -5.719 10.859 13.383 1 98.62 118 MET B CA 1
ATOM 2283 C C . MET B 1 118 ? -4.762 9.914 14.109 1 98.62 118 MET B C 1
ATOM 2285 O O . MET B 1 118 ? -4.902 8.695 14.016 1 98.62 118 MET B O 1
ATOM 2289 N N . LYS B 1 119 ? -3.789 10.508 14.766 1 98.38 119 LYS B N 1
ATOM 2290 C CA . LYS B 1 119 ? -2.844 9.695 15.516 1 98.38 119 LYS B CA 1
ATOM 2291 C C . LYS B 1 119 ? -3.568 8.805 16.531 1 98.38 119 LYS B C 1
ATOM 2293 O O . LYS B 1 119 ? -3.24 7.625 16.672 1 98.38 119 LYS B O 1
ATOM 2298 N N . GLN B 1 120 ? -4.508 9.336 17.203 1 98.38 120 GLN B N 1
ATOM 2299 C CA . GLN B 1 120 ? -5.258 8.586 18.203 1 98.38 120 GLN B CA 1
ATOM 2300 C C . GLN B 1 120 ? -6.074 7.473 17.562 1 98.38 120 GLN B C 1
ATOM 2302 O O . GLN B 1 120 ? -6.062 6.332 18.031 1 98.38 120 GLN B O 1
ATOM 2307 N N . ALA B 1 121 ? -6.785 7.789 16.5 1 98.75 121 ALA B N 1
ATOM 2308 C CA . ALA B 1 121 ? -7.613 6.805 15.805 1 98.75 121 ALA B CA 1
ATOM 2309 C C . ALA B 1 121 ? -6.758 5.68 15.234 1 98.75 121 ALA B C 1
ATOM 2311 O O . ALA B 1 121 ? -7.109 4.504 15.352 1 98.75 121 ALA B O 1
ATOM 2312 N N . LEU B 1 122 ? -5.645 6.023 14.609 1 98.81 122 LEU B N 1
ATOM 2313 C CA . LEU B 1 122 ? -4.738 5.047 14.016 1 98.81 122 LEU B CA 1
ATOM 2314 C C . LEU B 1 122 ? -4.102 4.176 15.094 1 98.81 122 LEU B C 1
ATOM 2316 O O . LEU B 1 122 ? -3.896 2.977 14.883 1 98.81 122 LEU B O 1
ATOM 2320 N N . SER B 1 123 ? -3.764 4.832 16.203 1 98.62 123 SER B N 1
ATOM 2321 C CA . SER B 1 123 ? -3.191 4.082 17.312 1 98.62 123 SER B CA 1
ATOM 2322 C C . SER B 1 123 ? -4.172 3.037 17.844 1 98.62 123 SER B C 1
ATOM 2324 O O . SER B 1 123 ? -3.777 1.919 18.172 1 98.62 123 SER B O 1
ATOM 2326 N N . ASP B 1 124 ? -5.418 3.434 17.922 1 98.38 124 ASP B N 1
ATOM 2327 C CA . ASP B 1 124 ? -6.445 2.49 18.344 1 98.38 124 ASP B CA 1
ATOM 2328 C C . ASP B 1 124 ? -6.512 1.286 17.406 1 98.38 124 ASP B C 1
ATOM 2330 O O . ASP B 1 124 ? -6.656 0.149 17.859 1 98.38 124 ASP B O 1
ATOM 2334 N N . ILE B 1 125 ? -6.363 1.462 16.156 1 98.62 125 ILE B N 1
ATOM 2335 C CA . ILE B 1 125 ? -6.445 0.416 15.141 1 98.62 125 ILE B CA 1
ATOM 2336 C C . ILE B 1 125 ? -5.211 -0.476 15.219 1 98.62 125 ILE B C 1
ATOM 2338 O O . ILE B 1 125 ? -5.309 -1.698 15.078 1 98.62 125 ILE B O 1
ATOM 2342 N N . ALA B 1 126 ? -4.078 0.151 15.477 1 98.62 126 ALA B N 1
ATOM 2343 C CA . ALA B 1 126 ? -2.801 -0.546 15.367 1 98.62 126 ALA B CA 1
ATOM 2344 C C . ALA B 1 126 ? -2.482 -1.306 16.656 1 98.62 126 ALA B C 1
ATOM 2346 O O . ALA B 1 126 ? -1.733 -2.285 16.641 1 98.62 126 ALA B O 1
ATOM 2347 N N . ASP B 1 127 ? -3.031 -0.832 17.781 1 97.5 127 ASP B N 1
ATOM 2348 C CA . ASP B 1 127 ? -2.623 -1.33 19.094 1 97.5 127 ASP B CA 1
ATOM 2349 C C . ASP B 1 127 ? -3.404 -2.588 19.469 1 97.5 127 ASP B C 1
ATOM 2351 O O . ASP B 1 127 ? -4.348 -2.527 20.25 1 97.5 127 ASP B O 1
ATOM 2355 N N . ASN B 1 128 ? -3.012 -3.721 18.891 1 96.75 128 ASN B N 1
ATOM 2356 C CA . ASN B 1 128 ? -3.553 -5.047 19.156 1 96.75 128 ASN B CA 1
ATOM 2357 C C . ASN B 1 128 ? -2.475 -6.004 19.656 1 96.75 128 ASN B C 1
ATOM 2359 O O . ASN B 1 128 ? -1.432 -5.566 20.141 1 96.75 128 ASN B O 1
ATOM 2363 N N . GLN B 1 129 ? -2.82 -7.309 19.688 1 97.69 129 GLN B N 1
ATOM 2364 C CA . GLN B 1 129 ? -1.843 -8.297 20.141 1 97.69 129 GLN B CA 1
ATOM 2365 C C . GLN B 1 129 ? -0.547 -8.188 19.344 1 97.69 129 GLN B C 1
ATOM 2367 O O . GLN B 1 129 ? 0.542 -8.156 19.922 1 97.69 129 GLN B O 1
ATOM 2372 N N . ASN B 1 130 ? -0.688 -8.203 18.031 1 98.44 130 ASN B N 1
ATOM 2373 C CA . ASN B 1 130 ? 0.426 -7.914 17.141 1 98.44 130 ASN B CA 1
ATOM 2374 C C . ASN B 1 130 ? 0.387 -6.473 16.641 1 98.44 130 ASN B C 1
ATOM 2376 O O . ASN B 1 130 ? -0.263 -6.176 15.641 1 98.44 130 ASN B O 1
ATOM 2380 N N . ASN B 1 131 ? 0.962 -5.594 17.391 1 98.62 131 ASN B N 1
ATOM 2381 C CA . ASN B 1 131 ? 0.977 -4.176 17.047 1 98.62 131 ASN B CA 1
ATOM 2382 C C . ASN B 1 131 ? 1.409 -3.943 15.602 1 98.62 131 ASN B C 1
ATOM 2384 O O . ASN B 1 131 ? 2.529 -4.289 15.227 1 98.62 131 ASN B O 1
ATOM 2388 N N . LEU B 1 132 ? 0.529 -3.268 14.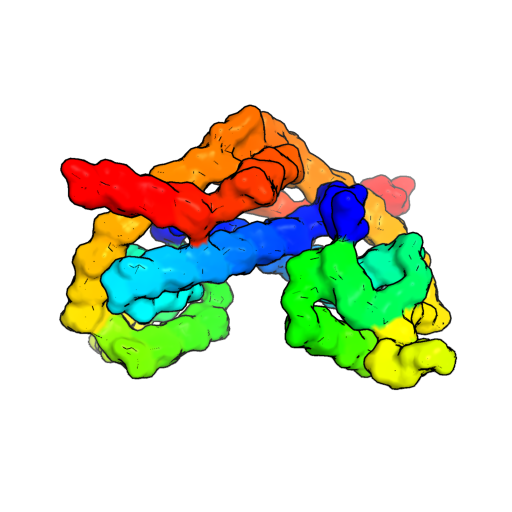836 1 98.81 132 LEU B N 1
ATOM 2389 C CA . LEU B 1 132 ? 0.753 -3.143 13.398 1 98.81 132 LEU B CA 1
ATOM 2390 C C . LEU B 1 132 ? 2.004 -2.316 13.117 1 98.81 132 LEU B C 1
ATOM 2392 O O . LEU B 1 132 ? 2.811 -2.682 12.258 1 98.81 132 LEU B O 1
ATOM 2396 N N . LEU B 1 133 ? 2.158 -1.19 13.797 1 98.56 133 LEU B N 1
ATOM 2397 C CA . LEU B 1 133 ? 3.326 -0.346 13.57 1 98.56 133 LEU B CA 1
ATOM 2398 C C . LEU B 1 133 ? 4.609 -1.091 13.922 1 98.56 133 LEU B C 1
ATOM 2400 O O . LEU B 1 133 ? 5.594 -1.018 13.18 1 98.56 133 LEU B O 1
ATOM 2404 N N . GLN B 1 134 ? 4.594 -1.788 14.992 1 98.44 134 GLN B N 1
ATOM 2405 C CA . GLN B 1 134 ? 5.766 -2.559 15.391 1 98.44 134 GLN B CA 1
ATOM 2406 C C . GLN B 1 134 ? 6.047 -3.684 14.391 1 98.44 134 GLN B C 1
ATOM 2408 O O . GLN B 1 134 ? 7.203 -3.982 14.094 1 98.44 134 GLN B O 1
ATOM 2413 N N . ALA B 1 135 ? 4.988 -4.371 13.93 1 98.75 135 ALA B N 1
ATOM 2414 C CA . ALA B 1 135 ? 5.141 -5.426 12.93 1 98.75 135 ALA B CA 1
ATOM 2415 C C . ALA B 1 135 ? 5.801 -4.887 11.664 1 98.75 135 ALA B C 1
ATOM 2417 O O . ALA B 1 135 ? 6.652 -5.555 11.07 1 98.75 135 ALA B O 1
ATOM 2418 N N . ILE B 1 136 ? 5.406 -3.688 11.25 1 98.5 136 ILE B N 1
ATOM 2419 C CA . ILE B 1 136 ? 6 -3.047 10.078 1 98.5 136 ILE B CA 1
ATOM 2420 C C . ILE B 1 136 ? 7.469 -2.74 10.352 1 98.5 136 ILE B C 1
ATOM 2422 O O . ILE B 1 136 ? 8.336 -3.047 9.523 1 98.5 136 ILE B O 1
ATOM 2426 N N . ASN B 1 137 ? 7.758 -2.143 11.547 1 97.94 137 ASN B N 1
ATOM 2427 C CA . ASN B 1 137 ? 9.141 -1.855 11.914 1 97.94 137 ASN B CA 1
ATOM 2428 C C . ASN B 1 137 ? 10.008 -3.105 11.844 1 97.94 137 ASN B C 1
ATOM 2430 O O . ASN B 1 137 ? 11.117 -3.064 11.297 1 97.94 137 ASN B O 1
ATOM 2434 N N . GLU B 1 138 ? 9.516 -4.156 12.375 1 98.56 138 GLU B N 1
ATOM 2435 C CA . GLU B 1 138 ? 10.273 -5.402 12.445 1 98.56 138 GLU B CA 1
ATOM 2436 C C . GLU B 1 138 ? 10.469 -6.008 11.055 1 98.56 138 GLU B C 1
ATOM 2438 O O . GLU B 1 138 ? 11.562 -6.492 10.734 1 98.56 138 GLU B O 1
ATOM 2443 N N . ALA B 1 139 ? 9.438 -6.008 10.242 1 98.5 139 ALA B N 1
ATOM 2444 C CA . ALA B 1 139 ? 9.547 -6.516 8.883 1 98.5 139 ALA B CA 1
ATOM 2445 C C . ALA B 1 139 ? 10.539 -5.691 8.07 1 98.5 139 ALA B C 1
ATOM 2447 O O . ALA B 1 139 ? 11.383 -6.246 7.355 1 98.5 139 ALA B O 1
ATOM 2448 N N . GLU B 1 140 ? 10.422 -4.359 8.156 1 97.56 140 GLU B N 1
ATOM 2449 C CA . GLU B 1 140 ? 11.328 -3.475 7.434 1 97.56 140 GLU B CA 1
ATOM 2450 C C . GLU B 1 140 ? 12.773 -3.688 7.871 1 97.56 140 GLU B C 1
ATOM 2452 O O . GLU B 1 140 ? 13.695 -3.625 7.055 1 97.56 140 GLU B O 1
ATOM 2457 N N . ASN B 1 141 ? 12.945 -3.898 9.133 1 97.38 141 ASN B N 1
ATOM 2458 C CA . ASN B 1 141 ? 14.289 -4.152 9.648 1 97.38 141 ASN B CA 1
ATOM 2459 C C . ASN B 1 141 ? 14.883 -5.43 9.055 1 97.38 141 ASN B C 1
ATOM 2461 O O . ASN B 1 141 ? 16.062 -5.469 8.703 1 97.38 141 ASN B O 1
ATOM 2465 N N . LYS B 1 142 ? 14.117 -6.473 8.969 1 98.12 142 LYS B N 1
ATOM 2466 C CA . LYS B 1 142 ? 14.586 -7.707 8.352 1 98.12 142 LYS B CA 1
ATOM 2467 C C . LYS B 1 142 ? 14.938 -7.48 6.879 1 98.12 142 LYS B C 1
ATOM 2469 O O . LYS B 1 142 ? 15.938 -8.016 6.387 1 98.12 142 LYS B O 1
ATOM 2474 N N . ILE B 1 143 ? 14.117 -6.723 6.242 1 98.06 143 ILE B N 1
ATOM 2475 C CA . ILE B 1 143 ? 14.281 -6.508 4.809 1 98.06 143 ILE B CA 1
ATOM 2476 C C . ILE B 1 143 ? 15.562 -5.719 4.551 1 98.06 143 ILE B C 1
ATOM 2478 O O . ILE B 1 143 ? 16.266 -5.969 3.568 1 98.06 143 ILE B O 1
ATOM 2482 N N . VAL B 1 144 ? 15.859 -4.734 5.449 1 95.81 144 VAL B N 1
ATOM 2483 C CA . VAL B 1 144 ? 17.062 -3.928 5.297 1 95.81 144 VAL B CA 1
ATOM 2484 C C . VAL B 1 144 ? 18.297 -4.82 5.402 1 95.81 144 VAL B C 1
ATOM 2486 O O . VAL B 1 144 ? 19.297 -4.594 4.711 1 95.81 144 VAL B O 1
ATOM 2489 N N . HIS B 1 145 ? 18.266 -5.867 6.16 1 97.38 145 HIS B N 1
ATOM 2490 C CA . HIS B 1 145 ? 19.391 -6.773 6.352 1 97.38 145 HIS B CA 1
ATOM 2491 C C . HIS B 1 145 ? 19.484 -7.785 5.215 1 97.38 145 HIS B C 1
ATOM 2493 O O . HIS B 1 145 ? 20.578 -8.172 4.809 1 97.38 145 HIS B O 1
ATOM 2499 N N . GLN B 1 146 ? 18.312 -8.242 4.801 1 98.31 146 GLN B N 1
ATOM 2500 C CA . GLN B 1 146 ? 18.172 -9.156 3.67 1 98.31 146 GLN B CA 1
ATOM 2501 C C . GLN B 1 146 ? 16.828 -8.953 2.969 1 98.31 146 GLN B C 1
ATOM 2503 O O . GLN B 1 146 ? 15.781 -9.25 3.537 1 98.31 146 GLN B O 1
ATOM 2508 N N . SER B 1 147 ? 16.891 -8.508 1.695 1 98.5 147 SER B N 1
ATOM 2509 C CA . SER B 1 147 ? 15.672 -8.18 0.97 1 98.5 147 SER B CA 1
ATOM 2510 C C . SER B 1 147 ? 14.828 -9.43 0.716 1 98.5 147 SER B C 1
ATOM 2512 O O . SER B 1 147 ? 15.289 -10.547 0.936 1 98.5 147 SER B O 1
ATOM 2514 N N . PHE B 1 148 ? 13.609 -9.195 0.345 1 98.81 148 PHE B N 1
ATOM 2515 C CA . PHE B 1 148 ? 12.742 -10.289 -0.074 1 98.81 148 PHE B CA 1
ATOM 2516 C C . PHE B 1 148 ? 13.383 -11.07 -1.219 1 98.81 148 PHE B C 1
ATOM 2518 O O . PHE B 1 148 ? 13.391 -12.305 -1.202 1 98.81 148 PHE B O 1
ATOM 2525 N N . LEU B 1 149 ? 13.891 -10.398 -2.205 1 98.81 149 LEU B N 1
ATOM 2526 C CA . LEU B 1 149 ? 14.508 -11.023 -3.369 1 98.81 149 LEU B CA 1
ATOM 2527 C C . LEU B 1 149 ? 15.688 -11.898 -2.957 1 98.81 149 LEU B C 1
ATOM 2529 O O . LEU B 1 149 ? 15.82 -13.031 -3.41 1 98.81 149 LEU B O 1
ATOM 2533 N N . GLN B 1 150 ? 16.531 -11.359 -2.096 1 98.62 150 GLN B N 1
ATOM 2534 C CA . GLN B 1 150 ? 17.703 -12.094 -1.636 1 98.62 150 GLN B CA 1
ATOM 2535 C C . GLN B 1 150 ? 17.312 -13.383 -0.93 1 98.62 150 GLN B C 1
ATOM 2537 O O . GLN B 1 150 ? 17.906 -14.438 -1.163 1 98.62 150 GLN B O 1
ATOM 2542 N N . ARG B 1 151 ? 16.344 -13.336 -0.046 1 98.56 151 ARG B N 1
ATOM 2543 C CA . ARG B 1 151 ? 15.844 -14.508 0.665 1 98.56 151 ARG B CA 1
ATOM 2544 C C . ARG B 1 151 ? 15.32 -15.562 -0.309 1 98.56 151 ARG B C 1
ATOM 2546 O O . ARG B 1 151 ? 15.625 -16.75 -0.179 1 98.56 151 ARG B O 1
ATOM 2553 N N . ALA B 1 152 ? 14.484 -15.086 -1.253 1 98.56 152 ALA B N 1
ATOM 2554 C CA . ALA B 1 152 ? 13.844 -15.992 -2.207 1 98.56 152 ALA B CA 1
ATOM 2555 C C . ALA B 1 152 ? 14.875 -16.672 -3.096 1 98.56 152 ALA B C 1
ATOM 2557 O O . ALA B 1 152 ? 14.789 -17.875 -3.355 1 98.56 152 ALA B O 1
ATOM 2558 N N . LEU B 1 153 ? 15.844 -15.898 -3.584 1 98.31 153 LEU B N 1
ATOM 2559 C CA . LEU B 1 153 ? 16.891 -16.453 -4.434 1 98.31 153 LEU B CA 1
ATOM 2560 C C . LEU B 1 153 ? 17.719 -17.469 -3.664 1 98.31 153 LEU B C 1
ATOM 2562 O O . LEU B 1 153 ? 18.141 -18.5 -4.223 1 98.31 153 LEU B O 1
ATOM 2566 N N . GLN B 1 154 ? 18 -17.141 -2.396 1 97.88 154 GLN B N 1
ATOM 2567 C CA . GLN B 1 154 ? 18.734 -18.094 -1.557 1 97.88 154 GLN B CA 1
ATOM 2568 C C . GLN B 1 154 ? 17.984 -19.406 -1.407 1 97.88 154 GLN B C 1
ATOM 2570 O O . GLN B 1 154 ? 18.562 -20.484 -1.516 1 97.88 154 GLN B O 1
ATOM 2575 N N . LEU B 1 155 ? 16.703 -19.344 -1.144 1 97.38 155 LEU B N 1
ATOM 2576 C CA . LEU B 1 155 ? 15.859 -20.516 -1 1 97.38 155 LEU B CA 1
ATOM 2577 C C . LEU B 1 155 ? 15.805 -21.312 -2.305 1 97.38 155 LEU B C 1
ATOM 2579 O O . LEU B 1 155 ? 15.828 -22.547 -2.291 1 97.38 155 LEU B O 1
ATOM 2583 N N . LYS B 1 156 ? 15.617 -20.609 -3.451 1 95.94 156 LYS B N 1
ATOM 2584 C CA . LYS B 1 156 ? 15.617 -21.234 -4.77 1 95.94 156 LYS B CA 1
ATOM 2585 C C . LYS B 1 156 ? 16.891 -22.062 -4.988 1 95.94 156 LYS B C 1
ATOM 2587 O O . LYS B 1 156 ? 16.828 -23.188 -5.488 1 95.94 156 LYS B O 1
ATOM 2592 N N . SER B 1 157 ? 18.016 -21.484 -4.68 1 94.69 157 SER B N 1
ATOM 2593 C CA . SER B 1 157 ? 19.312 -22.141 -4.859 1 94.69 157 SER B CA 1
ATOM 2594 C C . SER B 1 157 ? 19.438 -23.375 -3.969 1 94.69 157 SER B C 1
ATOM 2596 O O . SER B 1 157 ? 20.031 -24.375 -4.363 1 94.69 157 SER B O 1
ATOM 2598 N N . GLU B 1 158 ? 18.875 -23.328 -2.789 1 92.06 158 GLU B N 1
ATOM 2599 C CA . GLU B 1 158 ? 18.922 -24.422 -1.84 1 92.06 158 GLU B CA 1
ATOM 2600 C C . GLU B 1 158 ? 18.031 -25.578 -2.287 1 92.06 158 GLU B C 1
ATOM 2602 O O . GLU B 1 158 ? 18.312 -26.75 -1.988 1 92.06 158 GLU B O 1
ATOM 2607 N N . GLY B 1 159 ? 16.875 -25.234 -2.879 1 86.69 159 GLY B N 1
ATOM 2608 C CA . GLY B 1 159 ? 15.969 -26.266 -3.371 1 86.69 159 GLY B CA 1
ATOM 2609 C C . GLY B 1 159 ? 16.469 -26.953 -4.617 1 86.69 159 GLY B C 1
ATOM 2610 O O . GLY B 1 159 ? 16.031 -28.062 -4.945 1 86.69 159 GLY B O 1
ATOM 2611 N N . GLU B 1 160 ? 17.344 -26.406 -5.469 1 79.88 160 GLU B N 1
ATOM 2612 C CA . GLU B 1 160 ? 17.922 -26.969 -6.684 1 79.88 160 GLU B CA 1
ATOM 2613 C C . GLU B 1 160 ? 19.094 -27.891 -6.359 1 79.88 160 GLU B C 1
ATOM 2615 O O . GLU B 1 160 ? 19.594 -28.609 -7.23 1 79.88 160 GLU B O 1
ATOM 2620 N N . LYS B 1 161 ? 19.625 -27.844 -5.113 1 74.81 161 LYS B N 1
ATOM 2621 C CA . LYS B 1 161 ? 20.672 -28.766 -4.691 1 74.81 161 LYS B CA 1
ATOM 2622 C C . LYS B 1 161 ? 20.078 -30.078 -4.188 1 74.81 161 LYS B C 1
ATOM 2624 O O . LYS B 1 161 ? 20.562 -31.156 -4.523 1 74.81 161 LYS B O 1
#

Solvent-accessible surface area (backbon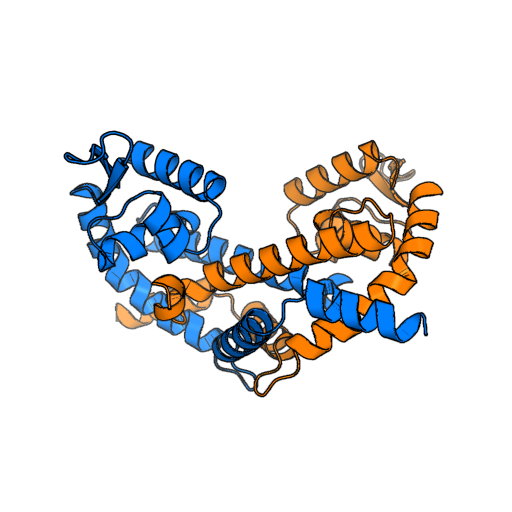e atoms only — not comparable to full-atom values): 16877 Å² total; per-residue (Å²): 132,36,55,47,71,68,52,46,70,70,32,44,43,59,51,29,38,48,52,18,50,50,50,38,54,32,48,29,54,50,37,43,74,73,73,37,94,52,58,56,87,49,44,58,58,55,56,41,34,68,75,59,45,64,38,36,63,70,52,46,16,61,33,56,65,48,53,66,70,62,39,50,54,51,49,53,52,36,39,74,70,47,30,33,48,70,43,68,33,88,86,44,70,86,41,49,36,36,30,62,29,74,58,28,51,52,48,48,64,66,40,50,66,54,51,56,44,44,37,52,36,47,45,62,45,28,66,52,96,29,28,31,66,58,10,50,53,52,28,52,53,45,34,73,78,48,38,67,42,56,45,30,51,52,52,52,57,60,72,75,106,131,36,55,46,72,69,52,45,70,72,32,43,43,59,51,29,38,47,51,18,50,50,50,37,54,32,48,29,53,50,35,42,76,74,74,38,94,52,58,56,86,50,43,58,58,55,55,41,33,71,74,60,47,65,38,35,65,69,52,46,18,62,34,56,64,46,52,65,71,61,3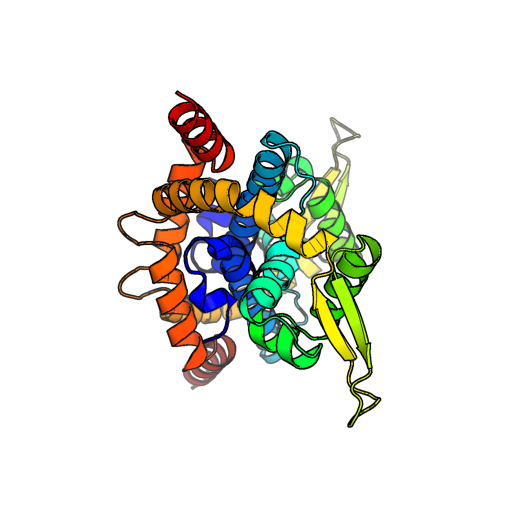8,51,54,51,50,54,52,37,40,74,69,48,31,34,49,72,43,66,33,89,85,44,70,86,40,47,34,35,30,62,29,74,59,29,50,53,48,49,65,65,40,50,67,54,51,55,46,44,36,53,35,47,44,62,44,28,66,53,95,27,28,32,65,58,9,50,52,52,28,51,52,45,34,76,76,49,38,65,43,58,45,29,53,52,52,53,56,61,71,75,105

InterPro domains:
  IPR000835 MarR-type HTH domain [PF12802] (37-94)
  IPR000835 MarR-type HTH domain [PS50995] (9-141)
  IPR000835 MarR-type HTH domain [SM00347] (31-130)
  IPR036388 Winged helix-like DNA-binding domain superfamily [G3DSA:1.10.10.10] (5-152)
  IPR036390 Winged helix DNA-binding domain superfamily [SSF46785] (12-136)
  IPR039422 Transcription regulators MarR/SlyA-like [PTHR33164] (15-141)

Sequence (322 aa):
MNIIDESGILAISTRLQRLSEQLRKDGALFYKSYGIDFEPKWFPVIYTLYHKETLSVVEIANEIGYTHPSTISLLKELEKQKLIRSKKDKIDERKRLIQLTAKGQELIEQMKPVWDVMKQALSDIADNQNNLLQAINEAENKIVHQSFLQRALQLKSEGEKMNIIDESGILAISTRLQRLSEQLRKDGALFYKSYGIDFEPKWFPVIYTLYHKETLSVVEIANEIGYTHPSTISLLKELEKQKLIRSKKDKIDERKRLIQLTAKGQELIEQMKPVWDVMKQALSDIADNQNNLLQAINEAENKIVHQSFLQRALQLKSEGEK

Organism: Flavobacterium johnsoniae (strain ATCC 17061 / DSM 2064 / JCM 8514 / BCRC 14874 / CCUG 350202 / NBRC 14942 / NCIMB 11054 / UW101) (NCBI:txid376686)